Protein AF-A0A6P0RVW1-F1 (afdb_monomer_lite)

Foldseek 3Di:
DDDPLLLQLLLCVLQPHQLCVSCVSSVHHSVVVVVLCVPPVSVVSSVVSNVVVPHPPPDPPDLDDDPLLLQLLLCVLVVDDLVVSCVRSVHDSVVSVVLCVPPSSVVSSVVSNVVVVVVVVVVVVVVVVVVVVVVVVVVVVVVVVLVVVLVCQLPDPVHDPVSNVVSVVVVCVVVCVVVVVVVVVVCVVCVVVVDDDDDDPPPPPVVVPD

Structure (mmCIF, N/CA/C/O backbone):
data_AF-A0A6P0RVW1-F1
#
_entry.id   AF-A0A6P0RVW1-F1
#
loop_
_atom_site.group_PDB
_atom_site.id
_atom_site.type_symbol
_atom_site.label_atom_id
_atom_site.label_alt_id
_atom_site.label_comp_id
_atom_site.label_asym_id
_atom_site.label_entity_id
_atom_site.label_seq_id
_atom_site.pdbx_PDB_ins_code
_atom_site.Cartn_x
_atom_site.Cartn_y
_atom_site.Cartn_z
_atom_site.occupancy
_atom_site.B_iso_or_equiv
_atom_site.auth_seq_id
_atom_site.auth_comp_id
_atom_site.auth_asym_id
_atom_site.auth_atom_id
_atom_site.pdbx_PDB_model_num
ATOM 1 N N . MET A 1 1 ? -31.254 2.265 54.387 1.00 85.69 1 MET A N 1
ATOM 2 C CA . MET A 1 1 ? -30.642 3.556 53.955 1.00 85.69 1 MET A CA 1
ATOM 3 C C . MET A 1 1 ? -29.178 3.321 53.624 1.00 85.69 1 MET A C 1
ATOM 5 O O . MET A 1 1 ? -28.442 2.827 54.472 1.00 85.69 1 MET A O 1
ATOM 9 N N . LEU A 1 2 ? -28.750 3.676 52.410 1.00 94.12 2 LEU A N 1
ATOM 10 C CA . LEU A 1 2 ? -27.377 3.448 51.953 1.00 94.12 2 LEU A CA 1
ATOM 11 C C . LEU A 1 2 ? -26.376 4.422 52.587 1.00 94.12 2 LEU A C 1
ATOM 13 O O . LEU A 1 2 ? -26.641 5.614 52.719 1.00 94.12 2 LEU A O 1
ATOM 17 N N . SER A 1 3 ? -25.188 3.913 52.910 1.00 97.00 3 SER A N 1
ATOM 18 C CA . SER A 1 3 ? -24.042 4.734 53.314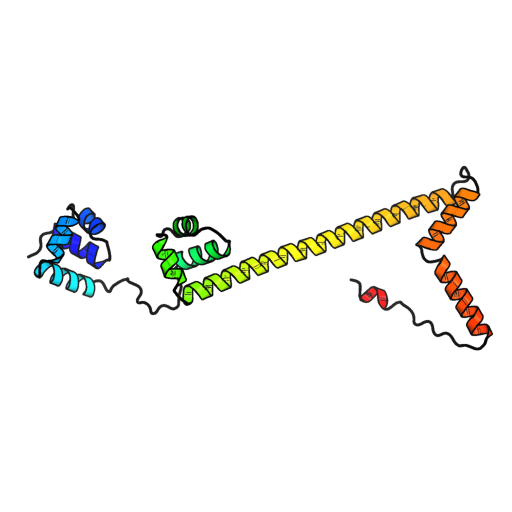 1.00 97.00 3 SER A CA 1
ATOM 19 C C . SER A 1 3 ? -23.501 5.584 52.157 1.00 97.00 3 SER A C 1
ATOM 21 O O . SER A 1 3 ? -23.656 5.245 50.983 1.00 97.00 3 SER A O 1
ATOM 23 N N . GLU A 1 4 ? -22.764 6.650 52.476 1.00 96.75 4 GLU A N 1
ATOM 24 C CA . GLU A 1 4 ? -22.117 7.526 51.484 1.00 96.75 4 GLU A CA 1
ATOM 25 C C . GLU A 1 4 ? -21.186 6.759 50.524 1.00 96.75 4 GLU A C 1
ATOM 27 O O . GLU A 1 4 ? -21.162 7.002 49.313 1.00 96.75 4 GLU A O 1
ATOM 32 N N . LYS A 1 5 ? -20.475 5.750 51.045 1.00 97.44 5 LYS A N 1
ATOM 33 C CA . LYS A 1 5 ? -19.623 4.861 50.241 1.00 97.44 5 LYS A CA 1
ATOM 34 C C . LYS A 1 5 ? -20.448 3.993 49.290 1.00 97.44 5 LYS A C 1
ATOM 36 O O . LYS A 1 5 ? -20.063 3.813 48.136 1.00 97.44 5 LYS A O 1
ATOM 41 N N . GLN A 1 6 ? -21.593 3.480 49.744 1.00 97.19 6 GLN A N 1
ATOM 42 C CA . GLN A 1 6 ? -22.506 2.722 48.887 1.00 97.19 6 GLN A CA 1
ATOM 43 C C . GLN A 1 6 ? -23.107 3.607 47.795 1.00 97.19 6 GLN A C 1
ATOM 45 O O . GLN A 1 6 ? -23.095 3.202 46.639 1.00 97.19 6 GLN A O 1
ATOM 50 N N . LEU A 1 7 ? -23.537 4.830 48.117 1.00 96.62 7 LEU A N 1
ATOM 51 C CA . LEU A 1 7 ? -24.051 5.789 47.132 1.00 96.62 7 LEU A CA 1
ATOM 52 C C . LEU A 1 7 ? -22.995 6.161 46.081 1.00 96.62 7 LEU A C 1
ATOM 54 O O . LEU A 1 7 ? -23.290 6.194 44.887 1.00 96.62 7 LEU A O 1
ATOM 58 N N . THR A 1 8 ? -21.747 6.379 46.501 1.00 95.88 8 THR A N 1
ATOM 59 C CA . THR A 1 8 ? -20.623 6.636 45.584 1.00 95.88 8 THR A CA 1
ATOM 60 C C . THR A 1 8 ? -20.363 5.442 44.662 1.00 95.88 8 THR A C 1
ATOM 62 O O . THR A 1 8 ? -20.192 5.610 43.453 1.00 95.88 8 THR A O 1
ATOM 65 N N . ALA A 1 9 ? -20.398 4.219 45.202 1.00 96.19 9 ALA A N 1
ATOM 66 C CA . ALA A 1 9 ? -20.269 3.005 44.402 1.00 96.19 9 ALA A CA 1
ATOM 67 C C . ALA A 1 9 ? -21.450 2.817 43.434 1.00 96.19 9 ALA A C 1
ATOM 69 O O . ALA A 1 9 ? -21.222 2.439 42.289 1.00 96.19 9 ALA A O 1
ATOM 70 N N . VAL A 1 10 ? -22.686 3.112 43.857 1.00 96.62 10 VAL A N 1
ATOM 71 C CA . VAL A 1 10 ? -23.891 3.064 43.012 1.00 96.62 10 VAL A CA 1
ATOM 72 C C . VAL A 1 10 ? -23.753 4.011 41.824 1.00 96.62 10 VAL A C 1
ATOM 74 O O . VAL A 1 10 ? -23.926 3.569 40.692 1.00 96.62 10 VAL A O 1
ATOM 77 N N . LYS A 1 11 ? -23.352 5.270 42.046 1.00 93.88 11 LYS A N 1
ATOM 78 C CA . LYS A 1 11 ? -23.125 6.244 40.962 1.00 93.88 11 LYS A CA 1
ATOM 79 C C . LYS A 1 11 ? -22.081 5.751 39.957 1.00 93.88 11 LYS A C 1
ATOM 81 O O . LYS A 1 11 ? -22.311 5.807 38.753 1.00 93.88 11 LYS A O 1
ATOM 86 N N . ALA A 1 12 ? -20.957 5.221 40.444 1.00 88.62 12 ALA A N 1
ATOM 87 C CA . ALA A 1 12 ? -19.906 4.678 39.584 1.00 88.62 12 ALA A CA 1
ATOM 88 C C . ALA A 1 12 ? -20.363 3.429 38.804 1.00 88.62 12 ALA A C 1
ATOM 90 O O . ALA A 1 12 ? -20.019 3.255 37.639 1.00 88.62 12 ALA A O 1
ATOM 91 N N . LEU A 1 13 ? -21.140 2.539 39.425 1.00 91.25 13 LEU A N 1
ATOM 92 C CA . LEU A 1 13 ? -21.675 1.354 38.750 1.00 91.25 13 LEU A CA 1
ATOM 93 C C . LEU A 1 13 ? -22.763 1.715 37.729 1.00 91.25 13 LEU A C 1
ATOM 95 O O . LEU A 1 13 ? -22.819 1.097 36.665 1.00 91.25 13 LEU A O 1
ATOM 99 N N . ALA A 1 14 ? -23.608 2.703 38.027 1.00 89.25 14 ALA A N 1
ATOM 100 C CA . ALA A 1 14 ? -24.650 3.184 37.124 1.00 89.25 14 ALA A CA 1
ATOM 101 C C . ALA A 1 14 ? -24.059 3.774 35.832 1.00 89.25 14 ALA A C 1
ATOM 103 O O . ALA A 1 14 ? -24.584 3.513 34.752 1.00 89.25 14 ALA A O 1
ATOM 104 N N . SER A 1 15 ? -22.902 4.444 35.912 1.00 82.44 15 SER A N 1
ATOM 105 C CA . SER A 1 15 ? -22.148 4.928 34.744 1.00 82.44 15 SER A CA 1
ATOM 106 C C . SER A 1 15 ? -21.335 3.848 34.010 1.00 82.44 15 SER A C 1
ATOM 108 O O . SER A 1 15 ? -20.614 4.148 33.061 1.00 82.44 15 SER A O 1
ATOM 110 N N . GLY A 1 16 ? -21.443 2.581 34.420 1.00 84.50 16 GLY A N 1
ATOM 111 C CA . GLY A 1 16 ? -20.816 1.442 33.749 1.00 84.50 16 GLY A CA 1
ATOM 112 C C . GLY A 1 16 ? -19.410 1.078 34.218 1.00 84.50 16 GLY A C 1
ATOM 113 O O . GLY A 1 16 ? -18.735 0.267 33.578 1.00 84.50 16 GLY A O 1
ATOM 114 N N . ALA A 1 17 ? -18.956 1.611 35.353 1.00 82.62 17 ALA A N 1
ATOM 115 C CA . ALA A 1 17 ? -17.683 1.206 35.927 1.00 82.62 17 ALA A CA 1
ATOM 116 C C . ALA A 1 17 ? -17.703 -0.266 36.390 1.00 82.62 17 ALA A C 1
ATOM 118 O O . ALA A 1 17 ? -18.706 -0.798 36.867 1.00 82.62 17 ALA A O 1
ATOM 119 N N . SER A 1 18 ? -16.551 -0.940 36.311 1.00 90.75 18 SER A N 1
ATOM 120 C CA . SER A 1 18 ? -16.381 -2.275 36.906 1.00 90.75 18 SER A CA 1
ATOM 121 C C . SER A 1 18 ? -16.408 -2.224 38.442 1.00 90.75 18 SER A C 1
ATOM 123 O O . SER A 1 18 ? -16.079 -1.198 39.038 1.00 90.75 18 SER A O 1
ATOM 125 N N . ASN A 1 19 ? -16.657 -3.358 39.112 1.00 89.75 19 ASN A N 1
ATOM 126 C CA . ASN A 1 19 ? -16.620 -3.445 40.584 1.00 89.75 19 ASN A CA 1
ATOM 127 C C . ASN A 1 19 ? -15.301 -2.924 41.195 1.00 89.75 19 ASN A C 1
ATOM 129 O O . ASN A 1 19 ? -15.304 -2.376 42.294 1.00 89.75 19 ASN A O 1
ATOM 133 N N . ARG A 1 20 ? -14.163 -3.080 40.498 1.00 87.94 20 ARG A N 1
ATOM 134 C CA . ARG A 1 20 ? -12.866 -2.540 40.952 1.00 87.94 20 ARG A CA 1
ATOM 135 C C . ARG A 1 20 ? -12.788 -1.024 40.853 1.00 87.94 20 ARG A C 1
ATOM 137 O O . ARG A 1 20 ? -12.197 -0.396 41.725 1.00 87.94 20 ARG A O 1
ATOM 144 N N . ALA A 1 21 ? -13.329 -0.450 39.786 1.00 81.00 21 ALA A N 1
ATOM 145 C CA . ALA A 1 21 ? -13.364 0.995 39.607 1.00 81.00 21 ALA A CA 1
ATOM 146 C C . ALA A 1 21 ? -14.349 1.642 40.593 1.00 81.00 21 ALA A C 1
ATOM 148 O O . ALA A 1 21 ? -13.975 2.588 41.277 1.00 81.00 21 ALA A O 1
ATOM 149 N N . ALA A 1 22 ? -15.533 1.052 40.769 1.00 92.44 22 ALA A N 1
ATOM 150 C CA . ALA A 1 22 ? -16.504 1.488 41.770 1.00 92.44 22 ALA A CA 1
ATOM 151 C C . ALA A 1 22 ? -15.961 1.378 43.205 1.00 92.44 22 ALA A C 1
ATOM 153 O O . ALA A 1 22 ? -16.124 2.302 43.995 1.00 92.44 22 ALA A O 1
ATOM 154 N N . GLY A 1 23 ? -15.253 0.288 43.530 1.00 92.50 23 GLY A N 1
ATOM 155 C CA . GLY A 1 23 ? -14.603 0.132 44.834 1.00 92.50 23 GLY A CA 1
ATOM 156 C C . GLY A 1 23 ? -13.558 1.217 45.094 1.00 92.50 23 GLY A C 1
ATOM 157 O O . GLY A 1 23 ? -13.578 1.841 46.150 1.00 92.50 23 GLY A O 1
ATOM 158 N N . ARG A 1 24 ? -12.705 1.514 44.103 1.00 93.81 24 ARG A N 1
ATOM 159 C CA . ARG A 1 24 ? -11.738 2.618 44.195 1.00 93.81 24 ARG A CA 1
ATOM 160 C C . ARG A 1 24 ? -12.418 3.970 44.410 1.00 93.81 24 ARG A C 1
ATOM 162 O O . ARG A 1 24 ? -12.004 4.690 45.309 1.00 93.81 24 ARG A O 1
ATOM 169 N N . ALA A 1 25 ? -13.466 4.280 43.646 1.00 90.50 25 ALA A N 1
ATOM 170 C CA . ALA A 1 25 ? -14.210 5.533 43.789 1.00 90.50 25 ALA A CA 1
ATOM 171 C C . ALA A 1 25 ? -14.834 5.689 45.188 1.00 90.50 25 ALA A C 1
ATOM 173 O O . ALA A 1 25 ? -14.826 6.775 45.750 1.00 90.50 25 ALA A O 1
ATOM 174 N N . ALA A 1 26 ? -15.326 4.595 45.771 1.00 94.94 26 ALA A N 1
ATOM 175 C CA . ALA A 1 26 ? -15.946 4.581 47.095 1.00 94.94 26 ALA A CA 1
ATOM 176 C C . ALA A 1 26 ? -14.960 4.365 48.264 1.00 94.94 26 ALA A C 1
ATOM 178 O O . ALA A 1 26 ? -15.388 4.263 49.416 1.00 94.94 26 ALA A O 1
ATOM 179 N N . GLY A 1 27 ? -13.654 4.240 47.995 1.00 95.81 27 GLY A N 1
ATOM 180 C CA . GLY A 1 27 ? -12.648 3.958 49.024 1.00 95.81 27 GLY A CA 1
ATOM 181 C C . GLY A 1 27 ? -12.845 2.607 49.728 1.00 95.81 27 GLY A C 1
ATOM 182 O O . GLY A 1 27 ? -12.640 2.502 50.939 1.00 95.81 27 GLY A O 1
ATOM 183 N N . VAL A 1 28 ? -13.290 1.578 48.997 1.00 96.75 28 VAL A N 1
ATOM 184 C CA . VAL A 1 28 ? -13.526 0.214 49.507 1.00 96.75 28 VAL A CA 1
ATOM 185 C C . VAL A 1 28 ? -12.983 -0.862 48.566 1.00 96.75 28 VAL A C 1
ATOM 187 O O . VAL A 1 28 ? -12.688 -0.628 47.393 1.00 96.75 28 VAL A O 1
ATOM 190 N N . SER A 1 29 ? -12.876 -2.098 49.057 1.00 96.88 29 SER A N 1
ATOM 191 C CA . SER A 1 29 ? -12.488 -3.218 48.199 1.00 96.88 29 SER A CA 1
ATOM 192 C C . SER A 1 29 ? -13.609 -3.585 47.218 1.00 96.88 29 SER A C 1
ATOM 194 O O . SER A 1 29 ? -14.798 -3.544 47.531 1.00 96.88 29 SER A O 1
ATOM 196 N N . HIS A 1 30 ? -13.228 -4.032 46.023 1.00 93.62 30 HIS A N 1
ATOM 197 C CA . HIS A 1 30 ? -14.172 -4.528 45.016 1.00 93.62 30 HIS A CA 1
ATOM 198 C C . HIS A 1 30 ? -14.989 -5.749 45.484 1.00 93.62 30 HIS A C 1
ATOM 200 O O . HIS A 1 30 ? -16.063 -6.012 44.945 1.00 93.62 30 HIS A O 1
ATOM 206 N N . VAL A 1 31 ? -14.495 -6.486 46.488 1.00 96.75 31 VAL A N 1
ATOM 207 C CA . VAL A 1 31 ? -15.209 -7.604 47.120 1.00 96.75 31 VAL A CA 1
ATOM 208 C C . VAL A 1 31 ? -16.366 -7.084 47.972 1.00 96.75 31 VAL A C 1
ATOM 210 O O . VAL A 1 31 ? -17.447 -7.664 47.932 1.00 96.75 31 VAL A O 1
ATOM 213 N N . ALA A 1 32 ? -16.176 -5.970 48.690 1.00 96.81 32 ALA A N 1
ATOM 214 C CA . ALA A 1 32 ? -17.253 -5.314 49.434 1.00 96.81 32 ALA A CA 1
ATOM 215 C C . ALA A 1 32 ? -18.368 -4.848 48.488 1.00 96.81 32 ALA A C 1
ATOM 217 O O . ALA A 1 32 ? -19.531 -5.159 48.722 1.00 96.81 32 ALA A O 1
ATOM 218 N N . VAL A 1 33 ? -18.002 -4.237 47.354 1.00 94.94 33 VAL A N 1
ATOM 219 C CA . VAL A 1 33 ? -18.958 -3.880 46.289 1.00 94.94 33 VAL A CA 1
ATOM 220 C C . VAL A 1 33 ? -19.696 -5.119 45.769 1.00 94.94 33 VAL A C 1
ATOM 222 O O . VAL A 1 33 ? -20.912 -5.097 45.606 1.00 94.94 33 VAL A O 1
ATOM 225 N N . GLY A 1 34 ? -18.987 -6.233 45.556 1.00 94.31 34 GLY A N 1
ATOM 226 C CA . GLY A 1 34 ? -19.597 -7.501 45.148 1.00 94.31 34 GLY A CA 1
ATOM 227 C C . GLY A 1 34 ? -20.592 -8.069 46.169 1.00 94.31 34 GLY A C 1
ATOM 228 O O . GLY A 1 34 ? -21.592 -8.659 45.766 1.00 94.31 34 GLY A O 1
ATOM 229 N N . LYS A 1 35 ? -20.348 -7.872 47.472 1.00 96.31 35 LYS A N 1
ATOM 230 C CA . LYS A 1 35 ? -21.296 -8.232 48.538 1.00 96.31 35 LYS A CA 1
ATOM 231 C C . LYS A 1 35 ? -22.513 -7.308 48.540 1.00 96.31 35 LYS A C 1
ATOM 233 O O . LYS A 1 35 ? -23.624 -7.814 48.607 1.00 96.31 35 LYS A O 1
ATOM 238 N N . TRP A 1 36 ? -22.320 -5.996 48.392 1.00 97.62 36 TRP A N 1
ATOM 239 C CA . TRP A 1 36 ? -23.424 -5.031 48.325 1.00 97.62 36 TRP A CA 1
ATOM 240 C C . TRP A 1 36 ? -24.372 -5.295 47.159 1.00 97.62 36 TRP A C 1
ATOM 242 O O . TRP A 1 36 ? -25.570 -5.160 47.321 1.00 97.62 36 TRP A O 1
ATOM 252 N N . LYS A 1 37 ? -23.884 -5.779 46.012 1.00 93.62 37 LYS A N 1
ATOM 253 C CA . LYS A 1 37 ? -24.761 -6.173 44.893 1.00 93.62 37 LYS A CA 1
ATOM 254 C C . LYS A 1 37 ? -25.706 -7.342 45.206 1.00 93.62 37 LYS A C 1
ATOM 256 O O . LYS A 1 37 ? -26.544 -7.663 44.372 1.00 93.62 37 LYS A O 1
ATOM 261 N N . LYS A 1 38 ? -25.557 -8.023 46.341 1.00 94.38 38 LYS A N 1
ATOM 262 C CA . LYS A 1 38 ? -26.514 -9.044 46.791 1.00 94.38 38 LYS A CA 1
ATOM 263 C C . LYS A 1 38 ? -27.600 -8.467 47.701 1.00 94.38 38 LYS A C 1
ATOM 265 O O . LYS A 1 38 ? -28.557 -9.169 47.993 1.00 94.38 38 LYS A O 1
ATOM 270 N N . ASP A 1 39 ? -27.422 -7.232 48.159 1.00 95.94 39 ASP A N 1
ATOM 271 C CA . ASP A 1 39 ? -28.369 -6.511 48.998 1.00 95.94 39 ASP A CA 1
ATOM 272 C C . ASP A 1 39 ? -29.482 -5.903 48.130 1.00 95.94 39 ASP A C 1
ATOM 274 O O . ASP A 1 39 ? -29.204 -5.327 47.071 1.00 95.94 39 ASP A O 1
ATOM 278 N N . ALA A 1 40 ? -30.732 -6.057 48.566 1.00 95.31 40 ALA A N 1
ATOM 279 C CA . ALA A 1 40 ? -31.904 -5.585 47.837 1.00 95.31 40 ALA A CA 1
ATOM 280 C C . ALA A 1 40 ? -31.957 -4.051 47.767 1.00 95.31 40 ALA A C 1
ATOM 282 O O . ALA A 1 40 ? -32.161 -3.510 46.682 1.00 95.31 40 ALA A O 1
ATOM 283 N N . GLU A 1 41 ? -31.665 -3.347 48.868 1.00 94.56 41 GLU A N 1
ATOM 284 C CA . GLU A 1 41 ? -31.688 -1.876 48.900 1.00 94.56 41 GLU A CA 1
ATOM 285 C C . GLU A 1 41 ? -30.633 -1.293 47.951 1.00 94.56 41 GLU A C 1
ATOM 287 O O . GLU A 1 41 ? -30.846 -0.282 47.279 1.00 94.56 41 GLU A O 1
ATOM 292 N N . PHE A 1 42 ? -29.471 -1.945 47.869 1.00 96.31 42 PHE A N 1
ATOM 293 C CA . PHE A 1 42 ? -28.406 -1.528 46.962 1.00 96.31 42 PHE A CA 1
ATOM 294 C C . PHE A 1 42 ? -28.775 -1.765 45.494 1.00 96.31 42 PHE A C 1
ATOM 296 O O . PHE A 1 42 ? -28.417 -0.956 44.639 1.00 96.31 42 PHE A O 1
ATOM 303 N N . GLN A 1 43 ? -29.466 -2.866 45.187 1.00 95.00 43 GLN A N 1
ATOM 304 C CA . GLN A 1 43 ? -29.928 -3.171 43.831 1.00 95.00 43 GLN A CA 1
ATOM 305 C C . GLN A 1 43 ? -31.033 -2.221 43.374 1.00 95.00 43 GLN A C 1
ATOM 307 O O . GLN A 1 43 ? -30.944 -1.714 42.260 1.00 95.00 43 GLN A O 1
ATOM 312 N N . GLU A 1 44 ? -32.003 -1.909 44.233 1.00 94.81 44 GLU A N 1
ATOM 313 C CA . GLU A 1 44 ? -33.042 -0.917 43.932 1.00 94.81 44 GLU A CA 1
ATOM 314 C C . GLU A 1 44 ? -32.435 0.463 43.662 1.00 94.81 44 GLU A C 1
ATOM 316 O O . GLU A 1 44 ? -32.743 1.097 42.653 1.00 94.81 44 GL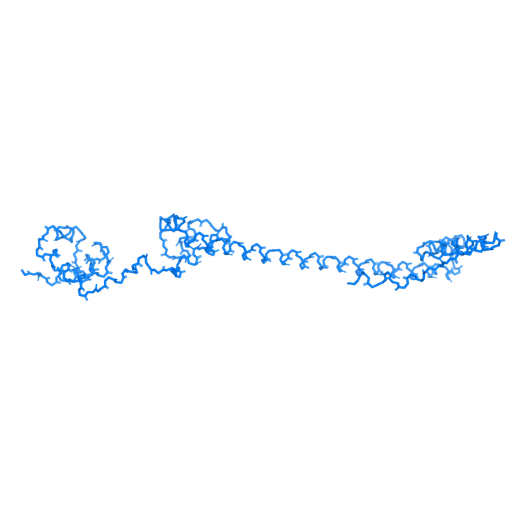U A O 1
ATOM 321 N N . ALA A 1 45 ? -31.492 0.906 44.500 1.00 94.88 45 ALA A N 1
ATOM 322 C CA . ALA A 1 45 ? -30.789 2.165 44.276 1.00 94.88 45 ALA A CA 1
ATOM 323 C C . ALA A 1 45 ? -29.935 2.144 43.000 1.00 94.88 45 ALA A C 1
ATOM 325 O O . ALA A 1 45 ? -29.849 3.151 42.299 1.00 94.88 45 ALA A O 1
ATOM 326 N N . LEU A 1 46 ? -29.296 1.012 42.683 1.00 92.12 46 LEU A N 1
ATOM 327 C CA . LEU A 1 46 ? -28.532 0.848 41.449 1.00 92.12 46 LEU A CA 1
ATOM 328 C C . LEU A 1 46 ? -29.435 0.896 40.217 1.00 92.12 46 LEU A C 1
ATOM 330 O O . LEU A 1 46 ? -29.065 1.534 39.236 1.00 92.12 46 LEU A O 1
ATOM 334 N N . GLN A 1 47 ? -30.601 0.260 40.272 1.00 90.88 47 GLN A N 1
ATOM 335 C CA . GLN A 1 47 ? -31.586 0.284 39.201 1.00 90.88 47 GLN A CA 1
ATOM 336 C C . GLN A 1 47 ? -32.152 1.694 39.008 1.00 90.88 47 GLN A C 1
ATOM 338 O O . GLN A 1 47 ? -32.090 2.222 37.902 1.00 90.88 47 GLN A O 1
ATOM 343 N N . SER A 1 48 ? -32.577 2.353 40.088 1.00 91.56 48 SER A N 1
ATOM 344 C CA . SER A 1 48 ? -33.053 3.740 40.046 1.00 91.56 48 SER A CA 1
ATOM 345 C C . SER A 1 48 ? -31.978 4.697 39.511 1.00 91.56 48 SER A C 1
ATOM 347 O O . SER A 1 48 ? -32.257 5.546 38.667 1.00 91.56 48 SER A O 1
ATOM 349 N N . ALA A 1 49 ? -30.713 4.521 39.909 1.00 89.44 49 ALA A N 1
ATOM 350 C CA . ALA A 1 49 ? -29.602 5.297 39.360 1.00 89.44 49 ALA A CA 1
ATOM 351 C C . ALA A 1 49 ? -29.337 4.989 37.874 1.00 89.44 49 ALA A C 1
ATOM 353 O O . ALA A 1 49 ? -28.978 5.889 37.126 1.00 89.44 49 ALA A O 1
ATOM 354 N N . GLN A 1 50 ? -29.514 3.747 37.421 1.00 83.62 50 GLN A N 1
ATOM 355 C CA . GLN A 1 50 ? -29.398 3.373 36.004 1.00 83.62 50 GLN A CA 1
ATOM 356 C C . GLN A 1 50 ? -30.560 3.882 35.142 1.00 83.62 50 GLN A C 1
ATOM 358 O O . GLN A 1 50 ? -30.400 4.019 33.932 1.00 83.62 50 GLN A O 1
ATOM 363 N N . GLU A 1 51 ? -31.718 4.136 35.744 1.00 83.88 51 GLU A N 1
ATOM 364 C CA . GLU A 1 51 ? -32.861 4.780 35.094 1.00 83.88 51 GLU A CA 1
ATOM 365 C C . GLU A 1 51 ? -32.672 6.305 35.040 1.00 83.88 51 GLU A C 1
ATOM 367 O O . GLU A 1 51 ? -32.936 6.922 34.010 1.00 83.88 51 GLU A O 1
ATOM 372 N N . ALA A 1 52 ? -32.143 6.908 36.113 1.00 83.19 52 ALA A N 1
ATOM 373 C CA . ALA A 1 52 ? -31.864 8.345 36.202 1.00 83.19 52 ALA A CA 1
ATOM 374 C C . ALA A 1 52 ? -30.665 8.792 35.348 1.00 83.19 52 ALA A C 1
ATOM 376 O O . ALA A 1 52 ? -30.639 9.913 34.841 1.00 83.19 52 ALA A O 1
ATOM 377 N N . PHE A 1 53 ? -29.671 7.922 35.179 1.00 66.12 53 PHE A N 1
ATOM 378 C CA . PHE A 1 53 ? -28.608 8.086 34.199 1.00 66.12 53 PHE A CA 1
ATOM 379 C C . PHE A 1 53 ? -28.940 7.184 33.017 1.00 66.12 53 PHE A C 1
ATOM 381 O O . PHE A 1 53 ? -28.522 6.022 33.050 1.00 66.12 53 PHE A O 1
ATOM 388 N N . PRO A 1 54 ? -29.679 7.667 31.990 1.00 53.31 54 PRO A N 1
ATOM 389 C CA . PRO A 1 54 ? -29.941 6.870 30.805 1.00 53.31 54 PRO A CA 1
ATOM 390 C C . PRO A 1 54 ? -28.598 6.350 30.339 1.00 53.31 54 PRO A C 1
ATOM 392 O O . PRO A 1 54 ? -27.676 7.127 30.090 1.00 53.31 54 PRO A O 1
ATOM 395 N N . LYS A 1 55 ? -28.477 5.023 30.356 1.00 51.00 55 LYS A N 1
ATOM 396 C CA . LYS A 1 55 ? -27.311 4.280 29.914 1.00 51.00 55 LYS A CA 1
ATOM 397 C C . LYS A 1 55 ? -26.712 4.999 28.703 1.00 51.00 55 LYS A C 1
ATOM 399 O O . LYS A 1 55 ? -27.170 4.786 27.589 1.00 51.00 55 LYS A O 1
ATOM 404 N N . CYS A 1 56 ? -25.624 5.750 28.895 1.00 40.28 56 CYS A N 1
ATOM 405 C CA . CYS A 1 56 ? -24.662 6.052 27.833 1.00 40.28 56 CYS A CA 1
ATOM 406 C C . CYS A 1 56 ? -23.895 4.763 27.496 1.00 40.28 56 CYS A C 1
ATOM 408 O O . CYS A 1 56 ? -22.675 4.725 27.413 1.00 40.28 56 CYS A O 1
ATOM 410 N N . TYR A 1 57 ? -24.625 3.662 27.363 1.00 45.53 57 TYR A N 1
ATOM 411 C CA . TYR A 1 57 ? -24.242 2.588 26.495 1.00 45.53 57 TYR A CA 1
ATOM 412 C C . TYR A 1 57 ? -24.916 2.972 25.191 1.00 45.53 57 TYR A C 1
ATOM 414 O O . TYR A 1 57 ? -26.148 3.026 25.184 1.00 45.53 57 TYR A O 1
ATOM 422 N N . PRO A 1 58 ? -24.170 3.273 24.117 1.00 39.50 58 PRO A N 1
ATOM 423 C CA . PRO A 1 58 ? -24.794 3.317 22.810 1.00 39.50 58 PRO A CA 1
ATOM 424 C C . PRO A 1 58 ? -25.584 2.016 22.679 1.00 39.50 58 PRO A C 1
ATOM 426 O O . PRO A 1 58 ? -25.023 0.915 22.765 1.00 39.50 58 PRO A O 1
ATOM 429 N N . SER A 1 59 ? -26.908 2.138 22.588 1.00 41.31 59 SER A N 1
ATOM 430 C CA . SER A 1 59 ? -27.733 1.036 22.139 1.00 41.31 59 SER A CA 1
ATOM 431 C C . SER A 1 59 ? -27.110 0.553 20.836 1.00 41.31 59 SER A C 1
ATOM 433 O O . SER A 1 59 ? -26.564 1.337 20.056 1.00 41.31 59 SER A O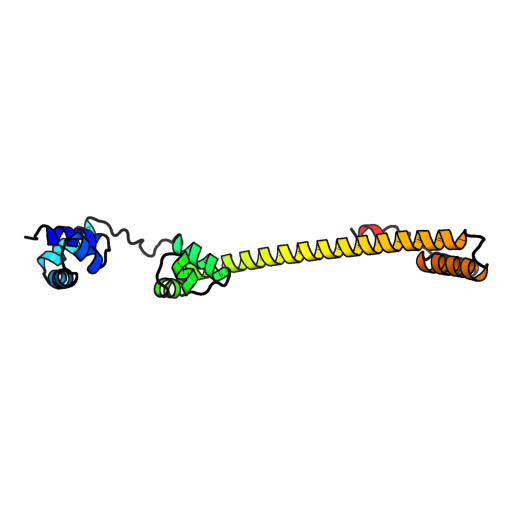 1
ATOM 435 N N . MET A 1 60 ? -27.132 -0.756 20.614 1.00 41.81 60 MET A N 1
ATOM 436 C CA . MET A 1 60 ? -26.660 -1.381 19.378 1.00 41.81 60 MET A CA 1
ATOM 437 C C . MET A 1 60 ? -27.578 -1.051 18.184 1.00 41.81 60 MET A C 1
ATOM 439 O O . MET A 1 60 ? -28.033 -1.938 17.475 1.00 41.81 60 MET A O 1
ATOM 443 N N . SER A 1 61 ? -27.881 0.227 17.991 1.00 43.44 61 SER A N 1
ATOM 444 C CA . SER A 1 61 ? -28.720 0.802 16.946 1.00 43.44 61 SER A CA 1
ATOM 445 C C . SER A 1 61 ? -28.095 2.097 16.416 1.00 43.44 61 SER A C 1
ATOM 447 O O . SER A 1 61 ? -28.795 3.046 16.082 1.00 43.44 61 SER A O 1
ATOM 449 N N . SER A 1 62 ? -26.766 2.155 16.395 1.00 44.03 62 SER A N 1
ATOM 450 C CA . SER A 1 62 ? -26.013 3.144 15.638 1.00 44.03 62 SER A CA 1
ATOM 451 C C . SER A 1 62 ? -25.193 2.361 14.629 1.00 44.03 62 SER A C 1
ATOM 453 O O . SER A 1 62 ? -24.244 1.674 14.993 1.00 44.03 62 SER A O 1
ATOM 455 N N . GLU A 1 63 ? -25.577 2.445 13.362 1.00 61.44 63 GLU A N 1
ATOM 456 C CA . GLU A 1 63 ? -24.840 1.916 12.209 1.00 61.44 63 GLU A CA 1
ATOM 457 C C . GLU A 1 63 ? -23.435 2.539 12.057 1.00 61.44 63 GLU A C 1
ATOM 459 O O . GLU A 1 63 ? -22.684 2.165 11.159 1.00 61.44 63 GLU A O 1
ATOM 464 N N . ALA A 1 64 ? -23.059 3.473 12.937 1.00 70.69 64 ALA A N 1
ATOM 465 C CA . ALA A 1 64 ? -21.769 4.141 12.938 1.00 70.69 64 ALA A CA 1
ATOM 466 C C . ALA A 1 64 ? -20.740 3.417 13.820 1.00 70.69 64 ALA A C 1
ATOM 468 O O . ALA A 1 64 ? -21.016 3.030 14.960 1.00 70.69 64 ALA A O 1
ATOM 469 N N . LEU A 1 65 ? -19.531 3.271 13.278 1.00 83.75 65 LEU A N 1
ATOM 470 C CA . LEU A 1 65 ? -18.362 2.751 13.983 1.00 83.75 65 LEU A CA 1
ATOM 471 C C . LEU A 1 65 ? -17.919 3.716 15.078 1.00 83.75 65 LEU A C 1
ATOM 473 O O . LEU A 1 65 ? -18.022 4.932 14.933 1.00 83.75 65 LEU A O 1
ATOM 477 N N . THR A 1 66 ? -17.380 3.172 16.167 1.00 90.94 66 THR A N 1
ATOM 478 C CA . THR A 1 66 ? -16.675 4.009 17.142 1.00 90.94 66 THR A CA 1
ATOM 479 C C . THR A 1 66 ? -15.300 4.418 16.594 1.00 90.94 66 THR A C 1
ATOM 481 O O . THR A 1 66 ? -14.724 3.690 15.777 1.00 90.94 66 THR A O 1
ATOM 484 N N . PRO A 1 67 ? -14.711 5.532 17.062 1.00 91.56 67 PRO A N 1
ATOM 485 C CA . PRO A 1 67 ? -13.372 5.947 16.639 1.00 91.56 67 PRO A CA 1
ATOM 486 C C . PRO A 1 67 ? -12.308 4.856 16.839 1.00 91.56 67 PRO A C 1
ATOM 488 O O . PRO A 1 67 ? -11.440 4.651 15.992 1.00 91.56 67 PRO A O 1
ATOM 491 N N . GLU A 1 68 ? -12.395 4.086 17.926 1.00 94.12 68 GLU A N 1
ATOM 492 C CA . GLU A 1 68 ? -11.473 2.979 18.202 1.00 94.12 68 GLU A CA 1
ATOM 493 C C . GLU A 1 68 ? -11.647 1.827 17.206 1.00 94.12 68 GLU A C 1
ATOM 495 O O . GLU A 1 68 ? -10.674 1.160 16.848 1.00 94.12 68 GLU A O 1
ATOM 500 N N . GLN A 1 69 ? -12.878 1.590 16.742 1.00 93.69 69 GLN A N 1
ATOM 501 C CA . GLN A 1 69 ? -13.163 0.598 15.712 1.00 93.69 69 GLN A CA 1
ATOM 502 C C . GLN A 1 69 ? -12.587 1.015 14.360 1.00 93.69 69 GLN A C 1
ATOM 504 O O . GLN A 1 69 ? -11.992 0.181 13.680 1.00 93.69 69 GLN A O 1
ATOM 509 N N . GLU A 1 70 ? -12.697 2.290 13.987 1.00 93.75 70 GLU A N 1
ATOM 510 C CA . GLU A 1 70 ? -12.081 2.801 12.760 1.00 93.75 70 GLU A CA 1
ATOM 511 C C . GLU A 1 70 ? -10.554 2.691 12.800 1.00 93.75 70 GLU A C 1
ATOM 513 O O . GLU A 1 70 ? -9.941 2.194 11.851 1.00 93.75 70 GLU A O 1
ATOM 518 N N . ILE A 1 71 ? -9.931 3.097 13.914 1.00 95.75 71 ILE A N 1
ATOM 519 C CA . ILE A 1 71 ? -8.482 2.960 14.123 1.00 95.75 71 ILE A CA 1
ATOM 520 C C . ILE A 1 71 ? -8.078 1.489 14.003 1.00 95.75 71 ILE A C 1
ATOM 522 O O . ILE A 1 71 ? -7.128 1.157 13.289 1.00 95.75 71 ILE A O 1
ATOM 526 N N . ALA A 1 72 ? -8.820 0.590 14.655 1.00 96.69 72 ALA A N 1
ATOM 527 C CA . ALA A 1 72 ? -8.524 -0.832 14.612 1.00 96.69 72 ALA A CA 1
ATOM 528 C C . ALA A 1 72 ? -8.695 -1.431 13.206 1.00 96.69 72 ALA A C 1
ATOM 530 O O . ALA A 1 72 ? -7.866 -2.239 12.786 1.00 96.69 72 ALA A O 1
ATOM 531 N N . ALA A 1 73 ? -9.733 -1.034 12.464 1.00 95.62 73 ALA A N 1
ATOM 532 C CA . ALA A 1 73 ? -9.971 -1.486 11.095 1.00 95.62 73 ALA A CA 1
ATOM 533 C C . ALA A 1 73 ? -8.852 -1.024 10.147 1.00 95.62 73 ALA A C 1
ATOM 535 O O . ALA A 1 73 ? -8.319 -1.838 9.391 1.00 95.62 73 ALA A O 1
ATOM 536 N N . LYS A 1 74 ? -8.426 0.242 10.244 1.00 95.50 74 LYS A N 1
ATOM 537 C CA . LYS A 1 74 ? -7.304 0.792 9.463 1.00 95.50 74 LYS A CA 1
ATOM 538 C C . LYS A 1 74 ? -5.981 0.104 9.803 1.00 95.50 74 LYS A C 1
ATOM 540 O O . LYS A 1 74 ? -5.244 -0.283 8.900 1.00 95.50 74 LYS A O 1
ATOM 545 N N . ALA A 1 75 ? -5.682 -0.112 11.083 1.00 96.06 75 ALA A N 1
ATOM 546 C CA . ALA A 1 75 ? -4.456 -0.800 11.493 1.00 96.06 75 ALA A CA 1
ATOM 547 C C . ALA A 1 75 ? -4.429 -2.266 11.015 1.00 96.06 75 ALA A C 1
ATOM 549 O O . ALA A 1 75 ? -3.422 -2.735 10.488 1.00 96.06 75 ALA A O 1
ATOM 550 N N . LEU A 1 76 ? -5.557 -2.978 11.104 1.00 96.56 76 LEU A N 1
ATOM 551 C CA . LEU A 1 76 ? -5.681 -4.337 10.562 1.00 96.56 76 LEU A CA 1
ATOM 552 C C . LEU A 1 76 ? -5.580 -4.382 9.033 1.00 96.56 76 LEU A C 1
ATOM 554 O O . LEU A 1 76 ? -5.069 -5.360 8.487 1.00 96.56 76 LEU A O 1
ATOM 558 N N . ALA A 1 77 ? -6.079 -3.363 8.329 1.00 95.81 77 ALA A N 1
ATOM 559 C CA . ALA A 1 77 ? -5.951 -3.266 6.876 1.00 95.81 77 ALA A CA 1
ATOM 560 C C . ALA A 1 77 ? -4.491 -3.102 6.433 1.00 95.81 77 ALA A C 1
ATOM 562 O O . ALA A 1 77 ? -4.108 -3.670 5.417 1.00 95.81 77 ALA A O 1
ATOM 563 N N . ASN A 1 78 ? -3.679 -2.414 7.238 1.00 93.94 78 ASN A N 1
ATOM 564 C CA . ASN A 1 78 ? -2.232 -2.280 7.048 1.00 93.94 78 ASN A CA 1
ATOM 565 C C . ASN A 1 78 ? -1.430 -3.519 7.500 1.00 93.94 78 ASN A C 1
ATOM 567 O O . ASN A 1 78 ? -0.205 -3.499 7.482 1.00 93.94 78 ASN A O 1
ATOM 571 N N . GLY A 1 79 ? -2.099 -4.598 7.919 1.00 95.25 79 GLY A N 1
ATOM 572 C CA . GLY A 1 79 ? -1.444 -5.861 8.264 1.00 95.25 79 GLY A CA 1
ATOM 573 C C . GLY A 1 79 ? -0.837 -5.924 9.667 1.00 95.25 79 GLY A C 1
ATOM 574 O O . GLY A 1 79 ? -0.118 -6.879 9.954 1.00 95.25 79 GLY A O 1
ATOM 575 N N . LEU A 1 80 ? -1.132 -4.967 10.557 1.00 96.75 80 LEU A N 1
ATOM 576 C CA . LEU A 1 80 ? -0.623 -5.025 11.930 1.00 96.75 80 LEU A CA 1
ATOM 577 C C . LEU A 1 80 ? -1.206 -6.221 12.712 1.00 96.75 80 LEU A C 1
ATOM 579 O O . LEU A 1 80 ? -2.387 -6.563 12.550 1.00 96.75 80 LEU A O 1
ATOM 583 N N . PRO A 1 81 ? -0.415 -6.838 13.612 1.00 96.94 81 PRO A N 1
ATOM 584 C CA . PRO A 1 81 ? -0.891 -7.906 14.480 1.00 96.94 81 PRO A CA 1
ATOM 585 C C . PRO A 1 81 ? -1.920 -7.385 15.494 1.00 96.94 81 PRO A C 1
ATOM 587 O O . PRO A 1 81 ? -1.914 -6.220 15.896 1.00 96.94 81 PRO A O 1
ATOM 590 N N . ILE A 1 82 ? -2.809 -8.270 15.954 1.00 95.94 82 ILE A N 1
ATOM 591 C CA . ILE A 1 82 ? -3.942 -7.918 16.833 1.00 95.94 82 ILE A CA 1
ATOM 592 C C . ILE A 1 82 ? -3.467 -7.265 18.140 1.00 95.94 82 ILE A C 1
ATOM 594 O O . ILE A 1 82 ? -4.136 -6.384 18.674 1.00 95.94 82 ILE A O 1
ATOM 598 N N . GLU A 1 83 ? -2.316 -7.694 18.649 1.00 96.75 83 GLU A N 1
ATOM 599 C CA . GLU A 1 83 ? -1.595 -7.123 19.785 1.00 96.75 83 GLU A CA 1
ATOM 600 C C . GLU A 1 83 ? -1.395 -5.610 19.647 1.00 96.75 83 GLU A C 1
ATOM 602 O O . GLU A 1 83 ? -1.740 -4.845 20.548 1.00 96.75 83 GLU A O 1
ATOM 607 N N . GLU A 1 84 ? -0.835 -5.194 18.516 1.00 96.44 84 GLU A N 1
ATOM 608 C CA . GLU A 1 84 ? -0.467 -3.808 18.244 1.00 96.44 84 GLU A CA 1
ATOM 609 C C . GLU A 1 84 ? -1.690 -2.980 17.886 1.00 96.44 84 GLU A C 1
ATOM 611 O O . GLU A 1 84 ? -1.835 -1.862 18.369 1.00 96.44 84 GLU A O 1
ATOM 616 N N . VAL A 1 85 ? -2.628 -3.568 17.142 1.00 97.62 85 VAL A N 1
ATOM 617 C CA . VAL A 1 85 ? -3.938 -2.971 16.859 1.00 97.62 85 VAL A CA 1
ATOM 618 C C . VAL A 1 85 ? -4.668 -2.634 18.158 1.00 97.62 85 VAL A C 1
ATOM 620 O O . VAL A 1 85 ? -5.180 -1.530 18.317 1.00 97.62 85 VAL A O 1
ATOM 623 N N . ALA A 1 86 ? -4.704 -3.573 19.107 1.00 94.69 86 ALA A N 1
ATOM 624 C CA . ALA A 1 86 ? -5.353 -3.371 20.397 1.00 94.69 86 ALA A CA 1
ATOM 625 C C . ALA A 1 86 ? -4.681 -2.242 21.194 1.00 94.69 86 ALA A C 1
ATOM 627 O O . ALA A 1 86 ? -5.371 -1.407 21.776 1.00 94.69 86 ALA A O 1
ATOM 628 N N . LYS A 1 87 ? -3.343 -2.181 21.168 1.00 96.19 87 LYS A N 1
ATOM 629 C CA . LYS A 1 87 ? -2.569 -1.106 21.800 1.00 96.19 87 LYS A CA 1
ATOM 630 C C . LYS A 1 87 ? -2.855 0.256 21.160 1.00 96.19 87 LYS A C 1
ATOM 632 O O . LYS A 1 87 ? -3.095 1.211 21.890 1.00 96.19 87 LYS A O 1
ATOM 637 N N . LEU A 1 88 ? -2.865 0.335 19.829 1.00 95.19 88 LEU A N 1
ATOM 638 C CA . LEU A 1 88 ? -3.152 1.558 19.070 1.00 95.19 88 LEU A CA 1
ATOM 639 C C . LEU A 1 88 ? -4.569 2.074 19.317 1.00 95.19 88 LEU A C 1
ATOM 641 O O . LEU A 1 88 ? -4.766 3.266 19.516 1.00 95.19 88 LEU A O 1
ATOM 645 N N . ALA A 1 89 ? -5.548 1.172 19.342 1.00 92.69 89 ALA A N 1
ATOM 646 C CA . ALA A 1 89 ? -6.945 1.513 19.581 1.00 92.69 89 ALA A CA 1
ATOM 647 C C . ALA A 1 89 ? -7.283 1.700 21.074 1.00 92.69 89 ALA A C 1
ATOM 649 O O . ALA A 1 89 ? -8.431 1.980 21.403 1.00 92.69 89 ALA A O 1
ATOM 650 N N . GLY A 1 90 ? -6.326 1.516 21.993 1.00 94.81 90 GLY A N 1
ATOM 651 C CA . GLY A 1 90 ? -6.551 1.685 23.432 1.00 94.81 90 GLY A CA 1
ATOM 652 C C . GLY A 1 90 ? -7.500 0.653 24.057 1.00 94.81 90 GLY A C 1
ATOM 653 O O . GLY A 1 90 ? -8.118 0.922 25.086 1.00 94.81 90 GLY A O 1
ATOM 654 N N . VAL A 1 91 ? -7.633 -0.537 23.460 1.00 93.94 91 VAL A N 1
ATOM 655 C CA . VAL A 1 91 ? -8.585 -1.578 23.886 1.00 93.94 91 VAL A CA 1
ATOM 656 C C . VAL A 1 91 ? -7.915 -2.930 24.128 1.00 93.94 91 VAL A C 1
ATOM 658 O O . VAL A 1 91 ? -6.734 -3.143 23.875 1.00 93.94 91 VAL A O 1
ATOM 661 N N . SER A 1 92 ? -8.681 -3.899 24.635 1.00 94.88 92 SER A N 1
ATOM 662 C CA . SER A 1 92 ? -8.192 -5.270 24.799 1.00 94.88 92 SER A CA 1
ATOM 663 C C . SER A 1 92 ? -8.194 -6.044 23.473 1.00 94.88 92 SER A C 1
ATOM 665 O O . SER A 1 92 ? -9.089 -5.868 22.643 1.00 94.88 92 SER A O 1
ATOM 667 N N . LYS A 1 93 ? -7.279 -7.013 23.314 1.00 96.75 93 LYS A N 1
ATOM 668 C CA . LYS A 1 93 ? -7.284 -7.948 22.168 1.00 96.75 93 LYS A CA 1
ATOM 669 C C . LYS A 1 93 ? -8.632 -8.654 21.993 1.00 96.75 93 LYS A C 1
ATOM 671 O O . LYS A 1 93 ? -9.107 -8.849 20.878 1.00 96.75 93 LYS A O 1
ATOM 676 N N . ARG A 1 94 ? -9.278 -9.018 23.109 1.00 95.38 94 ARG A N 1
ATOM 677 C CA . ARG A 1 94 ? -10.596 -9.671 23.111 1.00 95.38 94 ARG A CA 1
ATOM 678 C C . ARG A 1 94 ? -11.672 -8.765 22.511 1.00 95.38 94 ARG A C 1
ATOM 680 O O . ARG A 1 94 ? -12.559 -9.263 21.823 1.00 95.38 94 ARG A O 1
ATOM 687 N N . THR A 1 95 ? -11.580 -7.457 22.746 1.00 95.56 95 THR A N 1
ATOM 688 C CA . THR A 1 95 ? -12.475 -6.454 22.158 1.00 95.56 95 THR A CA 1
ATOM 689 C C . THR A 1 95 ? -12.315 -6.417 20.640 1.00 95.56 95 THR A C 1
ATOM 691 O O . THR A 1 95 ? -13.305 -6.568 19.931 1.00 95.56 95 THR A O 1
ATOM 694 N N . VAL A 1 96 ? -11.077 -6.344 20.141 1.00 95.81 96 VAL A N 1
ATOM 695 C CA . VAL A 1 96 ? -10.786 -6.366 18.696 1.00 95.81 96 VAL A CA 1
ATOM 696 C C . VAL A 1 96 ? -11.289 -7.661 18.047 1.00 95.81 96 VAL A C 1
ATOM 698 O O . VAL A 1 96 ? -11.966 -7.631 17.021 1.00 95.81 96 VAL A O 1
ATOM 701 N N . LEU A 1 97 ? -11.036 -8.816 18.672 1.00 94.50 97 LEU A N 1
ATOM 702 C CA . LEU A 1 97 ? -11.532 -1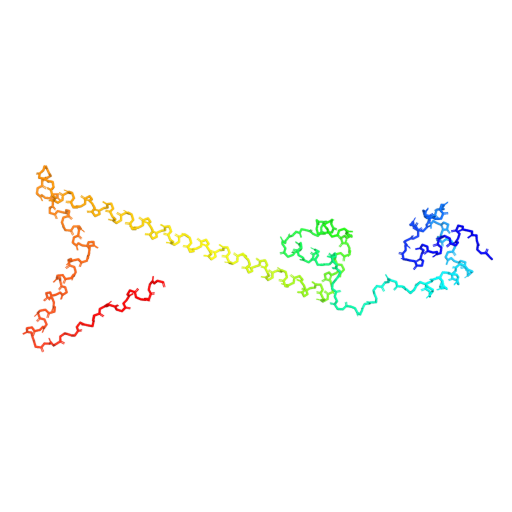0.114 18.194 1.00 94.50 97 LEU A CA 1
ATOM 703 C C . LEU A 1 97 ? -13.062 -10.194 18.156 1.00 94.50 97 LEU A C 1
ATOM 705 O O . LEU A 1 97 ? -13.620 -10.844 17.274 1.00 94.50 97 LEU A O 1
ATOM 709 N N . ARG A 1 98 ? -13.746 -9.546 19.105 1.00 93.81 98 ARG A N 1
ATOM 710 C CA . ARG A 1 98 ? -15.206 -9.439 19.098 1.00 93.81 98 ARG A CA 1
ATOM 711 C C . ARG A 1 98 ? -15.682 -8.555 17.947 1.00 93.81 98 ARG A C 1
ATOM 713 O O . ARG A 1 98 ? -16.607 -8.958 17.251 1.00 93.81 98 ARG A O 1
ATOM 720 N N . TRP A 1 99 ? -15.048 -7.404 17.719 1.00 95.12 99 TRP A N 1
ATOM 721 C CA . TRP A 1 99 ? -15.394 -6.511 16.608 1.00 95.12 99 TRP A CA 1
ATOM 722 C C . TRP A 1 99 ? -15.227 -7.175 15.246 1.00 95.12 99 TRP A C 1
ATOM 724 O O . TRP A 1 99 ? -16.083 -7.007 14.392 1.00 95.12 99 TRP A O 1
ATOM 734 N N . LYS A 1 100 ? -14.224 -8.043 15.063 1.00 92.12 100 LYS A N 1
ATOM 735 C CA . LYS A 1 100 ? -14.083 -8.849 13.834 1.00 92.12 100 LYS A CA 1
ATOM 736 C C . LYS A 1 100 ? -15.285 -9.754 13.529 1.00 92.12 100 LYS A C 1
ATOM 738 O O . LYS A 1 100 ? -15.353 -10.289 12.431 1.00 92.12 100 LYS A O 1
ATOM 743 N N . LYS A 1 101 ? -16.209 -9.969 14.464 1.00 91.81 101 LYS A N 1
ATOM 744 C CA . LYS A 1 101 ? -17.449 -10.723 14.222 1.00 91.81 101 LYS A CA 1
ATOM 745 C C . LYS A 1 101 ? -18.644 -9.823 13.891 1.00 91.81 101 LYS A C 1
ATOM 747 O O . LYS A 1 101 ? -19.734 -10.340 13.701 1.00 91.81 101 LYS A O 1
ATOM 752 N N . MET A 1 102 ? -18.461 -8.505 13.895 1.00 89.50 102 MET A N 1
ATOM 753 C CA . MET A 1 102 ? -19.503 -7.529 13.592 1.00 89.50 102 MET A CA 1
ATOM 754 C C . MET A 1 102 ? -19.442 -7.157 12.111 1.00 89.50 102 MET A C 1
ATOM 756 O O . MET A 1 102 ? -18.376 -6.789 11.614 1.00 89.50 102 MET A O 1
ATOM 760 N N . ASP A 1 103 ? -20.586 -7.185 11.431 1.00 88.56 103 ASP A N 1
ATOM 761 C CA . ASP A 1 103 ? -20.659 -6.922 9.988 1.00 88.56 103 ASP A CA 1
ATOM 762 C C . ASP A 1 103 ? -20.217 -5.501 9.632 1.00 88.56 103 ASP A C 1
ATOM 764 O O . ASP A 1 103 ? -19.442 -5.308 8.698 1.00 88.56 103 ASP A O 1
ATOM 768 N N . VAL A 1 104 ? -20.615 -4.511 10.436 1.00 88.56 104 VAL A N 1
ATOM 769 C CA . VAL A 1 104 ? -20.223 -3.103 10.249 1.00 88.56 104 VAL A CA 1
ATOM 770 C C . VAL A 1 104 ? -18.697 -2.939 10.296 1.00 88.56 104 VAL A C 1
ATOM 772 O O . VAL A 1 104 ? -18.105 -2.261 9.459 1.00 88.56 104 VAL A O 1
ATOM 775 N N . PHE A 1 105 ? -18.032 -3.625 11.229 1.00 92.31 105 PHE A N 1
ATOM 776 C CA . PHE A 1 105 ? -16.573 -3.598 11.347 1.00 92.31 105 PHE A CA 1
ATOM 777 C C . PHE A 1 105 ? -15.886 -4.309 10.178 1.00 92.31 105 PHE A C 1
ATOM 779 O O . PHE A 1 105 ? -14.853 -3.855 9.691 1.00 92.31 105 PHE A O 1
ATOM 786 N N . GLN A 1 106 ? -16.452 -5.421 9.706 1.00 91.62 106 GLN A N 1
ATOM 787 C CA . GLN A 1 106 ? -15.936 -6.136 8.538 1.00 91.62 106 GLN A CA 1
ATOM 788 C C . GLN A 1 106 ? -16.074 -5.316 7.254 1.00 91.62 106 GLN A C 1
ATOM 790 O O . GLN A 1 106 ? -15.151 -5.303 6.437 1.00 91.62 106 GLN A O 1
ATOM 795 N N . ALA A 1 107 ? -17.188 -4.600 7.089 1.00 87.56 107 ALA A N 1
ATOM 796 C CA . ALA A 1 107 ? -17.395 -3.700 5.963 1.00 87.56 107 ALA A CA 1
ATOM 797 C C . ALA A 1 107 ? -16.322 -2.602 5.929 1.00 87.56 107 ALA A C 1
ATOM 799 O O . ALA A 1 107 ? -15.713 -2.376 4.881 1.00 87.56 107 ALA A O 1
ATOM 800 N N . GLU A 1 108 ? -16.021 -1.986 7.074 1.00 91.62 108 GLU A N 1
ATOM 801 C CA . GLU A 1 108 ? -14.972 -0.968 7.152 1.00 91.62 108 GLU A CA 1
ATOM 802 C C . GLU A 1 108 ? -13.574 -1.541 6.950 1.00 91.62 108 GLU A C 1
ATOM 804 O O . GLU A 1 108 ? -12.787 -0.998 6.179 1.00 91.62 108 GLU A O 1
ATOM 809 N N . LEU A 1 109 ? -13.268 -2.691 7.554 1.00 93.56 109 LEU A N 1
ATOM 810 C CA . LEU A 1 109 ? -11.999 -3.376 7.324 1.00 93.56 109 LEU A CA 1
ATOM 811 C C . LEU A 1 109 ? -11.788 -3.680 5.832 1.00 93.56 109 LEU A C 1
ATOM 813 O O . LEU A 1 109 ? -10.680 -3.530 5.315 1.00 93.56 109 LEU A O 1
ATOM 817 N N . LYS A 1 110 ? -12.845 -4.088 5.121 1.00 92.06 110 LYS A N 1
ATOM 818 C CA . LYS A 1 110 ? -12.796 -4.322 3.675 1.00 92.06 110 LYS A CA 1
ATOM 819 C C . LYS A 1 110 ? -12.549 -3.025 2.902 1.00 92.06 110 LYS A C 1
ATOM 821 O O . LYS A 1 110 ? -11.683 -3.017 2.029 1.00 92.06 110 LYS A O 1
ATOM 826 N N . ARG A 1 111 ? -13.249 -1.934 3.234 1.00 91.56 111 ARG A N 1
ATOM 827 C CA . ARG A 1 111 ? -13.021 -0.610 2.624 1.00 91.56 111 ARG A CA 1
ATOM 828 C C . ARG A 1 111 ? -11.588 -0.131 2.835 1.00 91.56 111 ARG A C 1
ATOM 830 O O . ARG A 1 111 ? -10.923 0.231 1.869 1.00 91.56 111 ARG A O 1
ATOM 837 N N . ALA A 1 112 ? -11.087 -0.211 4.064 1.00 92.44 112 ALA A N 1
ATOM 838 C CA . ALA A 1 112 ? -9.722 0.170 4.398 1.00 92.44 112 ALA A CA 1
ATOM 839 C C . ALA A 1 112 ? -8.693 -0.664 3.613 1.00 92.44 112 ALA A C 1
ATOM 841 O O . ALA A 1 112 ? -7.758 -0.106 3.046 1.00 92.44 112 ALA A O 1
ATOM 842 N N . ARG A 1 113 ? -8.895 -1.984 3.483 1.00 93.94 113 ARG A N 1
ATOM 843 C CA . ARG A 1 113 ? -8.033 -2.848 2.651 1.00 93.94 113 ARG A CA 1
ATOM 844 C C . ARG A 1 113 ? -8.047 -2.455 1.180 1.00 93.94 113 ARG A C 1
ATOM 846 O O . ARG A 1 113 ? -6.993 -2.414 0.558 1.00 93.94 113 ARG A O 1
ATOM 853 N N . HIS A 1 114 ? -9.223 -2.163 0.631 1.00 91.62 114 HIS A N 1
ATOM 854 C CA . HIS A 1 114 ? -9.340 -1.698 -0.750 1.00 91.62 114 HIS A CA 1
ATOM 855 C C . HIS A 1 114 ? -8.602 -0.368 -0.951 1.00 91.62 114 HIS A C 1
ATOM 857 O O . HIS A 1 114 ? -7.925 -0.206 -1.960 1.00 91.62 114 HIS A O 1
ATOM 863 N N . SER A 1 115 ? -8.672 0.551 0.016 1.00 92.31 115 SER A N 1
ATOM 864 C CA . SER A 1 115 ? -7.926 1.812 -0.031 1.00 92.31 115 SER A CA 1
ATOM 865 C C . SER A 1 115 ? -6.412 1.590 -0.032 1.00 92.31 115 SER A C 1
ATOM 867 O O . SER A 1 115 ? -5.714 2.207 -0.829 1.00 92.31 115 SER A O 1
ATOM 869 N N . VAL A 1 116 ? -5.905 0.697 0.827 1.00 92.38 116 VAL A N 1
ATOM 870 C CA . VAL A 1 116 ? -4.472 0.353 0.879 1.00 92.38 116 VAL A CA 1
ATOM 871 C C . VAL A 1 116 ? -4.019 -0.288 -0.436 1.00 92.38 116 VAL A C 1
ATOM 873 O O . VAL A 1 116 ? -2.987 0.089 -0.989 1.00 92.38 116 VAL A O 1
ATOM 876 N N . ALA A 1 117 ? -4.809 -1.220 -0.977 1.00 90.81 117 ALA A N 1
ATOM 877 C CA . ALA A 1 117 ? -4.513 -1.856 -2.257 1.00 90.81 117 ALA A CA 1
ATOM 878 C C . ALA A 1 117 ? -4.502 -0.844 -3.411 1.00 90.81 117 ALA A C 1
ATOM 880 O O . ALA A 1 117 ? -3.590 -0.870 -4.231 1.00 90.81 117 ALA A O 1
ATOM 881 N N . LYS A 1 118 ? -5.473 0.077 -3.448 1.00 92.81 118 LYS A N 1
ATOM 882 C CA . LYS A 1 118 ? -5.546 1.126 -4.469 1.00 92.81 118 LYS A CA 1
ATOM 883 C C . LYS A 1 118 ? -4.313 2.033 -4.435 1.00 92.81 118 LYS A C 1
ATOM 885 O O . LYS A 1 118 ? -3.672 2.194 -5.465 1.00 92.81 118 LYS A O 1
ATOM 890 N N . ALA A 1 119 ? -3.941 2.532 -3.256 1.00 89.25 119 ALA A N 1
ATOM 891 C CA . ALA A 1 119 ? -2.737 3.348 -3.094 1.00 89.25 119 ALA A CA 1
ATOM 892 C C . ALA A 1 119 ? -1.465 2.588 -3.518 1.00 89.25 119 ALA A C 1
ATOM 894 O O . ALA A 1 119 ? -0.579 3.149 -4.152 1.00 89.25 119 ALA A O 1
ATOM 895 N N . SER A 1 120 ? -1.392 1.285 -3.226 1.00 88.19 120 SER A N 1
ATOM 896 C CA . SER A 1 120 ? -0.261 0.449 -3.653 1.00 88.19 120 SER A CA 1
ATOM 897 C C . SER A 1 120 ? -0.184 0.315 -5.178 1.00 88.19 120 SER A C 1
ATOM 899 O O . SER A 1 120 ? 0.904 0.351 -5.744 1.00 88.19 120 SER A O 1
ATOM 901 N N . ILE A 1 121 ? -1.331 0.167 -5.849 1.00 91.88 121 ILE A N 1
ATOM 902 C CA . ILE A 1 121 ? -1.408 0.096 -7.315 1.00 91.88 121 ILE A CA 1
ATOM 903 C C . ILE A 1 121 ? -0.968 1.420 -7.943 1.00 91.88 121 ILE A C 1
ATOM 905 O O . ILE A 1 121 ? -0.203 1.391 -8.902 1.00 91.88 121 ILE A O 1
ATOM 909 N N . GLU A 1 122 ? -1.411 2.555 -7.399 1.00 91.06 122 GLU A N 1
ATOM 910 C CA . GLU A 1 122 ? -1.014 3.889 -7.873 1.00 91.06 122 GLU A CA 1
ATOM 911 C C . GLU A 1 122 ? 0.514 4.061 -7.810 1.00 91.06 122 GLU A C 1
ATOM 913 O O . GLU A 1 122 ? 1.133 4.372 -8.824 1.00 91.06 122 GLU A O 1
ATOM 918 N N . ILE A 1 123 ? 1.149 3.704 -6.687 1.00 90.75 123 ILE A N 1
ATOM 919 C CA . ILE A 1 123 ? 2.617 3.753 -6.539 1.00 90.75 123 ILE A CA 1
ATOM 920 C C . ILE A 1 123 ? 3.330 2.855 -7.562 1.00 90.75 123 ILE A C 1
ATOM 922 O O . ILE A 1 123 ? 4.350 3.239 -8.142 1.00 90.75 123 ILE A O 1
ATOM 926 N N . ILE A 1 124 ? 2.822 1.639 -7.788 1.00 89.88 124 ILE A N 1
ATOM 927 C CA . ILE A 1 124 ? 3.402 0.708 -8.768 1.00 89.88 124 ILE A CA 1
ATOM 928 C C . ILE A 1 124 ? 3.287 1.281 -10.184 1.00 8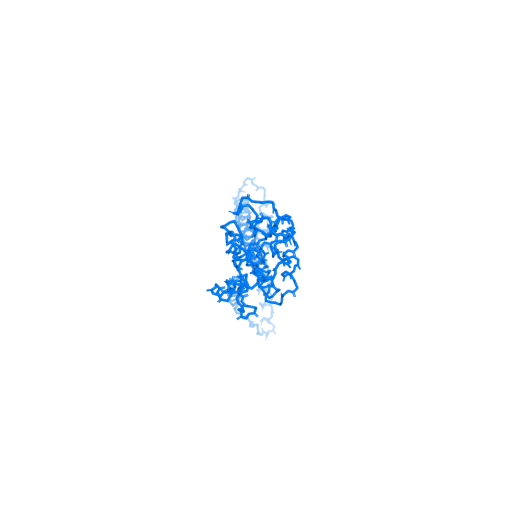9.88 124 ILE A C 1
ATOM 930 O O . ILE A 1 124 ? 4.226 1.163 -10.973 1.00 89.88 124 ILE A O 1
ATOM 934 N N . GLN A 1 125 ? 2.156 1.906 -10.502 1.00 89.94 125 GLN A N 1
ATOM 935 C CA . GLN A 1 125 ? 1.908 2.493 -11.810 1.00 89.94 125 GLN A CA 1
ATOM 936 C C . GLN A 1 125 ? 2.827 3.696 -12.068 1.00 89.94 125 GLN A C 1
ATOM 938 O O . GLN A 1 125 ? 3.507 3.724 -13.093 1.00 89.94 125 GLN A O 1
ATOM 943 N N . GLU A 1 126 ? 2.953 4.612 -11.107 1.00 89.88 126 GLU A N 1
ATOM 944 C CA . GLU A 1 126 ? 3.891 5.743 -11.181 1.00 89.88 126 GLU A CA 1
ATOM 945 C C . GLU A 1 126 ? 5.345 5.272 -11.332 1.00 89.88 126 GLU A C 1
ATOM 947 O O . GLU A 1 126 ? 6.125 5.816 -12.121 1.00 89.88 126 GLU A O 1
ATOM 952 N N . SER A 1 127 ? 5.715 4.208 -10.614 1.00 87.94 127 SER A N 1
ATOM 953 C CA . SER A 1 127 ? 7.048 3.607 -10.713 1.00 87.94 127 SER A CA 1
ATOM 954 C C . SER A 1 127 ? 7.299 3.013 -12.102 1.00 87.94 127 SER A C 1
ATOM 956 O O . SER A 1 127 ? 8.390 3.160 -12.655 1.00 87.94 127 SER A O 1
ATOM 958 N N . LYS A 1 128 ? 6.290 2.363 -12.696 1.00 89.75 128 LYS A N 1
ATOM 959 C CA . LYS A 1 128 ? 6.362 1.798 -14.051 1.00 89.75 128 LYS A CA 1
ATOM 960 C C . LYS A 1 128 ? 6.523 2.888 -15.111 1.00 89.75 128 LYS A C 1
ATOM 962 O O . LYS A 1 128 ? 7.326 2.731 -16.033 1.00 89.75 128 LYS A O 1
ATOM 967 N N . GLU A 1 129 ? 5.775 3.977 -14.988 1.00 88.75 129 GLU A N 1
ATOM 968 C CA . GLU A 1 129 ? 5.855 5.125 -15.897 1.00 88.75 129 GLU A CA 1
ATOM 969 C C . GLU A 1 129 ? 7.223 5.802 -15.801 1.00 88.75 129 GLU A C 1
ATOM 971 O O . GLU A 1 129 ? 7.889 6.004 -16.817 1.00 88.75 129 GLU A O 1
ATOM 976 N N . SER A 1 130 ? 7.707 6.025 -14.578 1.00 88.56 130 SER A N 1
ATOM 977 C CA . SER A 1 130 ? 9.041 6.578 -14.329 1.00 88.56 130 SER A CA 1
ATOM 978 C C . SER A 1 130 ? 10.146 5.700 -14.924 1.00 88.56 130 SER A C 1
ATOM 980 O O . SER A 1 130 ? 11.027 6.199 -15.624 1.00 88.56 130 SER A O 1
ATOM 982 N N . ALA A 1 131 ? 10.084 4.381 -14.713 1.00 85.50 131 ALA A N 1
ATOM 983 C CA . ALA A 1 131 ? 11.048 3.440 -15.285 1.00 85.50 131 ALA A CA 1
ATOM 984 C C . ALA A 1 131 ? 11.017 3.437 -16.823 1.00 85.50 131 ALA A C 1
ATOM 986 O O . ALA A 1 131 ? 12.066 3.408 -17.469 1.00 85.50 131 ALA A O 1
ATOM 987 N N . SER A 1 132 ? 9.823 3.521 -17.415 1.00 85.69 132 SER A N 1
ATOM 988 C CA . SER A 1 132 ? 9.655 3.608 -18.870 1.00 85.69 132 SER A CA 1
ATOM 989 C C . SER A 1 132 ? 10.267 4.897 -19.422 1.00 85.69 132 SER A C 1
ATOM 991 O O . SER A 1 132 ? 10.954 4.865 -20.442 1.00 85.69 132 SER A O 1
ATOM 993 N N . GLN A 1 133 ? 10.083 6.023 -18.728 1.00 83.88 133 GLN A N 1
ATOM 994 C CA . GLN A 1 133 ? 10.664 7.301 -19.128 1.00 83.88 133 GLN A CA 1
ATOM 995 C C . GLN A 1 133 ? 12.192 7.299 -19.028 1.00 83.88 133 GLN A C 1
ATOM 997 O O . GLN A 1 133 ? 12.861 7.789 -19.937 1.00 83.88 133 GLN A O 1
ATOM 1002 N N . ILE A 1 134 ? 12.752 6.720 -17.962 1.00 84.06 134 ILE A N 1
ATOM 1003 C CA . ILE A 1 134 ? 14.204 6.559 -17.812 1.00 84.06 134 ILE A CA 1
ATOM 1004 C C . ILE A 1 134 ? 14.757 5.741 -18.979 1.00 84.06 134 ILE A C 1
ATOM 1006 O O . ILE A 1 134 ? 15.680 6.194 -19.650 1.00 84.06 134 ILE A O 1
ATOM 1010 N N . SER A 1 135 ? 14.137 4.600 -19.291 1.00 76.75 135 SER A N 1
ATOM 1011 C CA . SER A 1 135 ? 14.571 3.755 -20.407 1.00 76.75 135 SER A CA 1
ATOM 1012 C C . SER A 1 135 ? 14.509 4.488 -21.753 1.00 76.75 135 SER A C 1
ATOM 1014 O O . SER A 1 135 ? 15.469 4.439 -22.522 1.00 76.75 135 SER A O 1
ATOM 1016 N N . ARG A 1 136 ? 13.432 5.239 -22.028 1.00 81.69 136 ARG A N 1
ATOM 1017 C CA . ARG A 1 136 ? 13.321 6.073 -23.242 1.00 81.69 136 ARG A CA 1
ATOM 1018 C C . ARG A 1 136 ? 14.431 7.125 -23.314 1.00 81.69 136 ARG A C 1
ATOM 1020 O O . ARG A 1 136 ? 15.041 7.295 -24.369 1.00 81.69 136 ARG A O 1
ATOM 1027 N N . ASN A 1 137 ? 14.710 7.806 -22.205 1.00 83.75 137 ASN A N 1
ATOM 1028 C CA . ASN A 1 137 ? 15.755 8.826 -22.134 1.00 83.75 137 ASN A CA 1
ATOM 1029 C C . ASN A 1 137 ? 17.152 8.222 -22.353 1.00 83.75 137 ASN A C 1
ATOM 1031 O O . ASN A 1 137 ? 17.947 8.785 -23.103 1.00 83.75 137 ASN A O 1
ATOM 1035 N N . GLU A 1 138 ? 17.442 7.068 -21.749 1.00 80.62 138 GLU A N 1
ATOM 1036 C CA . GLU A 1 138 ? 18.710 6.352 -21.929 1.00 80.62 138 GLU A CA 1
ATOM 1037 C C . GLU A 1 138 ? 18.900 5.887 -23.373 1.00 80.62 138 GLU A C 1
ATOM 1039 O O . GLU A 1 138 ? 19.963 6.109 -23.952 1.00 80.62 138 GLU A O 1
ATOM 1044 N N . ILE A 1 139 ? 17.863 5.306 -23.985 1.00 79.38 139 ILE A N 1
ATOM 1045 C CA . ILE A 1 139 ? 17.886 4.912 -25.400 1.00 79.38 139 ILE A CA 1
ATOM 1046 C C . ILE A 1 139 ? 18.131 6.138 -26.285 1.00 79.38 139 ILE A C 1
ATOM 1048 O O . ILE A 1 139 ? 18.988 6.098 -27.163 1.00 79.38 139 ILE A O 1
ATOM 1052 N N . SER A 1 140 ? 17.437 7.249 -26.033 1.00 85.12 140 SER A N 1
ATOM 1053 C CA . SER A 1 140 ? 17.619 8.499 -26.781 1.00 85.12 140 SER A CA 1
ATOM 1054 C C . SER A 1 140 ? 19.047 9.049 -26.665 1.00 85.12 140 SER A C 1
ATOM 1056 O O . SER A 1 140 ? 19.661 9.439 -27.665 1.00 85.12 140 SER A O 1
ATOM 1058 N N . LEU A 1 141 ? 19.623 9.021 -25.461 1.00 84.44 141 LEU A N 1
ATOM 1059 C CA . LEU A 1 141 ? 20.990 9.472 -25.214 1.00 84.44 141 LEU A CA 1
ATOM 1060 C C . LEU A 1 141 ? 22.019 8.557 -25.889 1.00 84.44 141 LEU A C 1
ATOM 1062 O O . LEU A 1 141 ? 22.915 9.054 -26.572 1.00 84.44 141 LEU A O 1
ATOM 1066 N N . MET A 1 142 ? 21.867 7.235 -25.766 1.00 79.56 142 MET A N 1
ATOM 1067 C CA . MET A 1 142 ? 22.715 6.267 -26.469 1.00 79.56 142 MET A CA 1
ATOM 1068 C C . MET A 1 142 ? 22.634 6.455 -27.982 1.00 79.56 142 MET A C 1
ATOM 1070 O O . MET A 1 142 ? 23.671 6.465 -28.649 1.00 79.56 142 MET A O 1
ATOM 1074 N N . ASN A 1 143 ? 21.429 6.674 -28.514 1.00 83.38 143 ASN A N 1
ATOM 1075 C CA . ASN A 1 143 ? 21.235 6.941 -29.930 1.00 83.38 143 ASN A CA 1
ATOM 1076 C C . ASN A 1 143 ? 21.988 8.205 -30.349 1.00 83.38 143 ASN A C 1
ATOM 1078 O O . ASN A 1 143 ? 22.785 8.170 -31.281 1.00 83.38 143 ASN A O 1
ATOM 1082 N N . THR A 1 144 ? 21.810 9.302 -29.616 1.00 89.31 144 THR A N 1
ATOM 1083 C CA . THR A 1 144 ? 22.481 10.579 -29.896 1.00 89.31 144 THR A CA 1
ATOM 1084 C C . THR A 1 144 ? 24.006 10.440 -29.880 1.00 89.31 144 THR A C 1
ATOM 1086 O O . THR A 1 144 ? 24.684 10.918 -30.793 1.00 89.31 144 THR A O 1
ATOM 1089 N N . LEU A 1 145 ? 24.557 9.744 -28.881 1.00 88.50 145 LEU A N 1
ATOM 1090 C CA . LEU A 1 145 ? 25.998 9.524 -28.759 1.00 88.50 145 LEU A CA 1
ATOM 1091 C C . LEU A 1 145 ? 26.547 8.663 -29.896 1.00 88.50 145 LEU A C 1
ATOM 1093 O O . LEU A 1 145 ? 27.521 9.050 -30.542 1.00 88.50 145 LEU A O 1
ATOM 1097 N N . ALA A 1 146 ? 25.927 7.517 -30.178 1.00 85.75 146 ALA A N 1
ATOM 1098 C CA . ALA A 1 146 ? 26.408 6.652 -31.246 1.00 85.75 146 ALA A CA 1
ATOM 1099 C C . ALA A 1 146 ? 26.200 7.284 -32.636 1.00 85.75 146 ALA A C 1
ATOM 1101 O O . ALA A 1 146 ? 27.047 7.094 -33.509 1.00 85.75 146 ALA A O 1
ATOM 1102 N N . PHE A 1 147 ? 25.180 8.129 -32.838 1.00 87.88 147 PHE A N 1
ATOM 1103 C CA . PHE A 1 147 ? 25.070 8.959 -34.042 1.00 87.88 147 PHE A CA 1
ATOM 1104 C C . PHE A 1 147 ? 26.245 9.928 -34.189 1.00 87.88 147 PHE A C 1
ATOM 1106 O O . PHE A 1 147 ? 26.826 10.025 -35.274 1.00 87.88 147 PHE A O 1
ATOM 1113 N N . GLY A 1 148 ? 26.619 10.615 -33.106 1.00 87.44 148 GLY A N 1
ATOM 1114 C CA . GLY A 1 148 ? 27.783 11.501 -33.077 1.00 87.44 148 GLY A CA 1
ATOM 1115 C C . GLY A 1 148 ? 29.071 10.769 -33.451 1.00 87.44 148 GLY A C 1
ATOM 1116 O O . GLY A 1 148 ? 29.768 11.192 -34.372 1.00 87.44 148 GLY A O 1
ATOM 1117 N N . LEU A 1 149 ? 29.328 9.622 -32.814 1.00 90.00 149 LEU A N 1
ATOM 1118 C CA . LEU A 1 149 ? 30.518 8.801 -33.063 1.00 90.00 149 LEU A CA 1
ATOM 1119 C C . LEU A 1 149 ? 30.580 8.269 -34.499 1.00 90.00 149 LEU A C 1
ATOM 1121 O O . LEU A 1 149 ? 31.637 8.308 -35.126 1.00 90.00 149 LEU A O 1
ATOM 1125 N N . LEU A 1 150 ? 29.459 7.796 -35.053 1.00 89.06 150 LEU A N 1
ATOM 1126 C CA . LEU A 1 150 ? 29.416 7.334 -36.443 1.00 89.06 150 LEU A CA 1
ATOM 1127 C C . LEU A 1 150 ? 29.670 8.485 -37.421 1.00 89.06 150 LEU A C 1
ATOM 1129 O O . LEU A 1 150 ? 30.418 8.315 -38.384 1.00 89.06 150 LEU A O 1
ATOM 1133 N N . LYS A 1 151 ? 29.092 9.665 -37.171 1.00 89.94 151 LYS A N 1
ATOM 1134 C CA . LYS A 1 151 ? 29.305 10.855 -38.005 1.00 89.94 151 LYS A CA 1
ATOM 1135 C C . LYS A 1 151 ? 30.756 11.330 -37.968 1.00 89.94 151 LYS A C 1
ATOM 1137 O O . LYS A 1 151 ? 31.320 11.647 -39.019 1.00 89.94 151 LYS A O 1
ATOM 1142 N N . GLU A 1 152 ? 31.361 11.345 -36.785 1.00 93.38 152 GLU A N 1
ATOM 1143 C CA . GLU A 1 152 ? 32.776 11.660 -36.599 1.00 93.38 152 GLU A CA 1
ATOM 1144 C C . GLU A 1 152 ? 33.658 10.647 -37.337 1.00 93.38 152 GLU A C 1
ATOM 1146 O O . GLU A 1 152 ? 34.496 11.039 -38.148 1.00 93.38 152 GLU A O 1
ATOM 1151 N N . ALA A 1 153 ? 33.401 9.348 -37.160 1.00 90.69 153 ALA A N 1
ATOM 1152 C CA . ALA A 1 153 ? 34.154 8.291 -37.823 1.00 90.69 153 ALA A CA 1
ATOM 1153 C C . ALA A 1 153 ? 34.069 8.380 -39.355 1.00 90.69 153 ALA A C 1
ATOM 1155 O O . ALA A 1 153 ? 35.078 8.207 -40.030 1.00 90.69 153 ALA A O 1
ATOM 1156 N N . MET A 1 154 ? 32.899 8.691 -39.925 1.00 90.81 154 MET A N 1
ATOM 1157 C CA . MET A 1 154 ? 32.740 8.882 -41.375 1.00 90.81 154 MET A CA 1
ATOM 1158 C C . MET A 1 154 ? 33.545 10.075 -41.916 1.00 90.81 154 MET A C 1
ATOM 1160 O O . MET A 1 154 ? 34.033 10.024 -43.054 1.00 90.81 154 MET A O 1
ATOM 1164 N N . SER A 1 155 ? 33.681 11.127 -41.105 1.00 91.88 155 SER A N 1
ATOM 1165 C CA . SER A 1 155 ? 34.282 12.412 -41.485 1.00 91.88 155 SER A CA 1
ATOM 1166 C C . SER A 1 155 ? 35.778 12.507 -41.170 1.00 91.88 155 SER A C 1
ATOM 1168 O O . SER A 1 155 ? 36.438 13.406 -41.682 1.00 91.88 155 SER A O 1
ATOM 1170 N N . ASN A 1 156 ? 36.326 11.599 -40.355 1.00 93.56 156 ASN A N 1
ATOM 1171 C CA . ASN A 1 156 ? 37.723 11.628 -39.928 1.00 93.56 156 ASN A CA 1
ATOM 1172 C C . ASN A 1 156 ? 38.659 11.016 -40.999 1.00 93.56 156 ASN A C 1
ATOM 1174 O O . ASN A 1 156 ? 38.599 9.805 -41.232 1.00 93.56 156 ASN A O 1
ATOM 1178 N N . PRO A 1 157 ? 39.537 11.811 -41.647 1.00 93.31 157 PRO A N 1
ATOM 1179 C CA . PRO A 1 157 ? 40.432 11.322 -42.698 1.00 93.31 157 PRO A CA 1
ATOM 1180 C C . PRO A 1 157 ? 41.585 10.450 -42.178 1.00 93.31 157 PRO A C 1
ATOM 1182 O O . PRO A 1 157 ? 42.130 9.674 -42.959 1.00 93.31 157 PRO A O 1
ATOM 1185 N N . GLU A 1 158 ? 41.924 10.533 -40.886 1.00 94.50 158 GLU A N 1
ATOM 1186 C CA . GLU A 1 158 ? 42.956 9.699 -40.247 1.00 94.50 158 GLU A CA 1
ATOM 1187 C C . GLU A 1 158 ? 42.498 8.239 -40.096 1.00 94.50 158 GLU A C 1
ATOM 1189 O O . GLU A 1 158 ? 43.307 7.319 -39.963 1.00 94.50 158 GLU A O 1
ATOM 1194 N N . LEU A 1 159 ? 41.183 7.992 -40.142 1.00 91.25 159 LEU A N 1
ATOM 1195 C CA . LEU A 1 159 ? 40.633 6.642 -40.164 1.00 91.25 159 LEU A CA 1
ATOM 1196 C C . LEU A 1 159 ? 40.701 6.059 -41.580 1.00 91.25 159 LEU A C 1
ATOM 1198 O O . LEU A 1 159 ? 40.253 6.659 -42.559 1.00 91.25 159 LEU A O 1
ATOM 1202 N N . GLY A 1 160 ? 41.195 4.824 -41.691 1.00 93.88 160 GLY A N 1
ATOM 1203 C CA . GLY A 1 160 ? 41.264 4.117 -42.969 1.00 93.88 160 GLY A CA 1
ATOM 1204 C C . GLY A 1 160 ? 39.892 3.969 -43.648 1.00 93.88 160 GLY A C 1
ATOM 1205 O O . GLY A 1 160 ? 38.868 3.765 -42.993 1.00 93.88 160 GLY A O 1
ATOM 1206 N N . MET A 1 161 ? 39.872 3.994 -44.987 1.00 91.94 161 MET A N 1
ATOM 1207 C CA . MET A 1 161 ? 38.647 3.970 -45.808 1.00 91.94 161 MET A CA 1
ATOM 1208 C C . MET A 1 161 ? 37.678 2.828 -45.453 1.00 91.94 161 MET A C 1
ATOM 1210 O O . MET A 1 161 ? 36.467 3.031 -45.451 1.00 91.94 161 MET A O 1
ATOM 1214 N N . ARG A 1 162 ? 38.192 1.646 -45.082 1.00 89.56 162 ARG A N 1
ATOM 1215 C CA . ARG A 1 162 ? 37.364 0.506 -44.642 1.00 89.56 162 ARG A CA 1
ATOM 1216 C C . ARG A 1 162 ? 36.544 0.813 -43.382 1.00 89.56 162 ARG A C 1
ATOM 1218 O O . ARG A 1 162 ? 35.381 0.429 -43.320 1.00 89.56 162 ARG A O 1
ATOM 1225 N N . ILE A 1 163 ? 37.123 1.510 -42.402 1.00 88.00 163 ILE A N 1
ATOM 1226 C CA . ILE A 1 163 ? 36.442 1.879 -41.147 1.00 88.00 163 ILE A CA 1
ATOM 1227 C C . ILE A 1 163 ? 35.337 2.895 -41.441 1.00 88.00 163 ILE A C 1
ATOM 1229 O O . ILE A 1 163 ? 34.212 2.742 -40.974 1.00 88.00 163 ILE A O 1
ATOM 1233 N N . ARG A 1 164 ? 35.635 3.888 -42.284 1.00 89.00 164 ARG A N 1
ATOM 1234 C CA . ARG A 1 164 ? 34.683 4.930 -42.690 1.00 89.00 164 ARG A CA 1
ATOM 1235 C C . ARG A 1 164 ? 33.480 4.364 -43.447 1.00 89.00 164 ARG A C 1
ATOM 1237 O O . ARG A 1 164 ? 32.347 4.717 -43.133 1.00 89.00 164 ARG A O 1
ATOM 1244 N N . ILE A 1 165 ? 33.712 3.444 -44.391 1.00 86.25 165 ILE A N 1
ATOM 1245 C CA . ILE A 1 165 ? 32.637 2.720 -45.094 1.00 86.25 165 ILE A CA 1
ATOM 1246 C C . ILE A 1 165 ? 31.800 1.923 -44.094 1.00 86.25 165 ILE A C 1
ATOM 1248 O O . ILE A 1 165 ? 30.573 1.978 -44.143 1.00 86.25 165 ILE A O 1
ATOM 1252 N N . LYS A 1 166 ? 32.439 1.234 -43.138 1.00 89.06 166 LYS A N 1
ATOM 1253 C CA . LYS A 1 166 ? 31.699 0.447 -42.149 1.00 89.06 166 LYS A CA 1
ATOM 1254 C C . LYS A 1 166 ? 30.847 1.308 -41.215 1.00 89.06 166 LYS A C 1
ATOM 1256 O O . LYS A 1 166 ? 29.733 0.910 -40.870 1.00 89.06 166 LYS A O 1
ATOM 1261 N N . ALA A 1 167 ? 31.336 2.489 -40.840 1.00 83.94 167 ALA A N 1
ATOM 1262 C CA . ALA A 1 167 ? 30.562 3.472 -40.089 1.00 83.94 167 ALA A CA 1
ATOM 1263 C C . ALA A 1 167 ? 29.335 3.948 -40.890 1.00 83.94 167 ALA A C 1
ATOM 1265 O O . ALA A 1 167 ? 28.232 3.962 -40.349 1.00 83.94 167 ALA A O 1
ATOM 1266 N N . ALA A 1 168 ? 29.498 4.235 -42.187 1.00 83.00 168 ALA A N 1
ATOM 1267 C CA . ALA A 1 168 ? 28.396 4.627 -43.070 1.00 83.00 168 ALA A CA 1
ATOM 1268 C C . ALA A 1 168 ? 27.347 3.518 -43.257 1.00 83.00 168 ALA A C 1
ATOM 1270 O O . ALA A 1 168 ? 26.151 3.785 -43.160 1.00 83.00 168 ALA A O 1
ATOM 1271 N N . GLU A 1 169 ? 27.773 2.265 -43.450 1.00 83.38 169 GLU A N 1
ATOM 1272 C CA . GLU A 1 169 ? 26.862 1.111 -43.493 1.00 83.38 169 GLU A CA 1
ATOM 1273 C C . GLU A 1 169 ? 26.064 0.970 -42.194 1.00 83.38 169 GLU A C 1
ATOM 1275 O O . GLU A 1 169 ? 24.853 0.753 -42.218 1.00 83.38 169 GLU A O 1
ATOM 1280 N N . THR A 1 170 ? 26.741 1.095 -41.050 1.00 85.69 170 THR A N 1
ATOM 1281 C CA . THR A 1 170 ? 26.115 0.967 -39.728 1.00 85.69 170 THR A CA 1
ATOM 1282 C C . THR A 1 170 ? 25.099 2.086 -39.503 1.00 85.69 170 THR A C 1
ATOM 1284 O O . THR A 1 170 ? 23.980 1.815 -39.077 1.00 85.69 170 THR A O 1
ATOM 1287 N N . PHE A 1 171 ? 25.446 3.321 -39.875 1.00 82.94 171 PHE A N 1
ATOM 1288 C CA . PHE A 1 171 ? 24.541 4.468 -39.840 1.00 82.94 171 PHE A CA 1
ATOM 1289 C C . PHE A 1 171 ? 23.314 4.257 -40.744 1.00 82.94 171 PHE A C 1
ATOM 1291 O O . PHE A 1 171 ? 22.184 4.481 -40.313 1.00 82.94 171 PHE A O 1
ATOM 1298 N N . GLY A 1 172 ? 23.508 3.771 -41.975 1.00 77.06 172 GLY A N 1
ATOM 1299 C CA . GLY A 1 172 ? 22.421 3.504 -42.924 1.00 77.06 172 GLY A CA 1
ATOM 1300 C C . GLY A 1 172 ? 21.484 2.368 -42.496 1.00 77.06 172 GLY A C 1
ATOM 1301 O O . GLY A 1 172 ? 20.275 2.463 -42.699 1.00 77.06 172 GLY A O 1
ATOM 1302 N N . ASN A 1 173 ? 22.019 1.314 -41.868 1.00 81.25 173 ASN A N 1
ATOM 1303 C CA . ASN A 1 173 ? 21.212 0.242 -41.273 1.00 81.25 173 ASN A CA 1
ATOM 1304 C C . ASN A 1 173 ? 20.375 0.759 -40.098 1.00 81.25 173 ASN A C 1
ATOM 1306 O O . ASN A 1 173 ? 19.204 0.417 -39.973 1.00 81.25 173 ASN A O 1
ATOM 1310 N N . TRP A 1 174 ? 20.984 1.571 -39.234 1.00 77.56 174 TRP A N 1
ATOM 1311 C CA . TRP A 1 174 ? 20.366 2.029 -37.995 1.00 77.56 174 TRP A CA 1
ATOM 1312 C C . TRP A 1 174 ? 19.274 3.080 -38.217 1.00 77.56 174 TRP A C 1
ATOM 1314 O O . TRP A 1 174 ? 18.226 3.027 -37.585 1.00 77.56 174 TRP A O 1
ATOM 1324 N N . THR A 1 175 ? 19.478 3.994 -39.163 1.00 75.56 175 THR A N 1
ATOM 1325 C CA . THR A 1 175 ? 18.472 4.996 -39.566 1.00 75.56 175 THR A CA 1
ATOM 1326 C C . THR A 1 175 ? 17.339 4.420 -40.411 1.00 75.56 175 THR A C 1
ATOM 1328 O O . THR A 1 175 ? 16.424 5.145 -40.786 1.00 75.56 175 THR A O 1
ATOM 1331 N N . GLY A 1 176 ? 17.423 3.144 -40.793 1.00 70.88 176 GLY A N 1
ATOM 1332 C CA . GLY A 1 176 ? 16.504 2.547 -41.754 1.00 70.88 176 GLY A CA 1
ATOM 1333 C C . GLY A 1 176 ? 16.656 3.077 -43.184 1.00 70.88 176 GLY A C 1
ATOM 1334 O O . GLY A 1 176 ? 15.938 2.620 -44.068 1.00 70.88 176 GLY A O 1
ATOM 1335 N N . ILE A 1 177 ? 17.615 3.975 -43.456 1.00 68.56 177 ILE A N 1
ATOM 1336 C CA . ILE A 1 177 ? 17.876 4.531 -44.796 1.00 68.56 177 ILE A CA 1
ATOM 1337 C C . ILE A 1 177 ? 18.196 3.419 -45.800 1.00 68.56 177 ILE A C 1
ATOM 1339 O O . ILE A 1 177 ? 17.775 3.488 -46.954 1.00 68.56 177 ILE A O 1
ATOM 1343 N N . LYS A 1 178 ? 18.887 2.358 -45.364 1.00 58.97 178 LYS A N 1
ATOM 1344 C CA . LYS A 1 178 ? 19.134 1.189 -46.215 1.00 58.97 178 LYS A CA 1
ATOM 1345 C C . LYS A 1 178 ? 17.828 0.510 -46.644 1.00 58.97 178 LYS A C 1
ATOM 1347 O O . LYS A 1 178 ? 17.653 0.231 -47.825 1.00 58.97 178 LYS A O 1
ATOM 1352 N N . TYR A 1 179 ? 16.903 0.305 -45.707 1.00 61.34 179 TYR A N 1
ATOM 1353 C CA . TYR A 1 179 ? 15.600 -0.289 -46.003 1.00 61.34 179 TYR A CA 1
ATOM 1354 C C . TYR A 1 179 ? 14.733 0.647 -46.847 1.00 61.34 179 TYR A C 1
ATOM 1356 O O . TYR A 1 179 ? 14.056 0.179 -47.750 1.00 61.34 179 TYR A O 1
ATOM 1364 N N . MET A 1 180 ? 14.809 1.964 -46.639 1.00 58.16 180 MET A N 1
ATOM 1365 C CA . MET A 1 180 ? 14.114 2.947 -47.482 1.00 58.16 180 MET A CA 1
ATOM 1366 C C . MET A 1 180 ? 14.592 2.898 -48.937 1.00 58.16 180 MET A C 1
ATOM 1368 O O . MET A 1 180 ? 13.778 2.963 -49.853 1.00 58.16 180 MET A O 1
ATOM 1372 N N . TYR A 1 181 ? 15.896 2.734 -49.170 1.00 62.19 181 TYR A N 1
ATOM 1373 C CA . TYR A 1 181 ? 16.433 2.582 -50.523 1.00 62.19 181 TYR A CA 1
ATOM 1374 C C . TYR A 1 181 ? 15.989 1.263 -51.176 1.00 62.19 181 TYR A C 1
ATOM 1376 O O . TYR A 1 181 ? 15.598 1.251 -52.342 1.00 62.19 181 TYR A O 1
ATOM 1384 N N . GLU A 1 182 ? 16.001 0.160 -50.424 1.00 70.62 182 GLU A N 1
ATOM 1385 C CA . GLU A 1 182 ? 15.524 -1.149 -50.891 1.00 70.62 182 GLU A CA 1
ATOM 1386 C C . GLU A 1 182 ? 14.014 -1.136 -51.193 1.00 70.62 182 GLU A C 1
ATOM 1388 O O . GLU A 1 182 ? 13.595 -1.645 -52.234 1.00 70.62 182 GLU A O 1
ATOM 1393 N N . ILE A 1 183 ? 13.210 -0.490 -50.342 1.00 68.62 183 ILE A N 1
ATOM 1394 C CA . ILE A 1 183 ? 11.765 -0.304 -50.532 1.00 68.62 183 ILE A CA 1
ATOM 1395 C C . ILE A 1 183 ? 11.494 0.573 -51.759 1.00 68.62 183 ILE A C 1
ATOM 1397 O O . ILE A 1 183 ? 10.726 0.164 -52.623 1.00 68.62 183 ILE A O 1
ATOM 1401 N N . ASN A 1 184 ? 12.164 1.720 -51.904 1.00 71.31 184 ASN A N 1
ATOM 1402 C CA . ASN A 1 184 ? 11.993 2.595 -53.071 1.00 71.31 184 ASN A CA 1
ATOM 1403 C C . ASN A 1 184 ? 12.406 1.901 -54.375 1.00 71.31 184 ASN A C 1
ATOM 1405 O O . ASN A 1 184 ? 11.699 1.988 -55.375 1.00 71.31 184 ASN A O 1
ATOM 1409 N N . THR A 1 185 ? 13.496 1.131 -54.354 1.00 77.31 185 THR A N 1
ATOM 1410 C CA . THR A 1 185 ? 13.921 0.333 -55.514 1.00 77.31 185 THR A CA 1
ATOM 1411 C C . THR A 1 185 ? 12.880 -0.735 -55.863 1.00 77.31 185 THR A C 1
ATOM 1413 O O . THR A 1 185 ? 12.589 -0.968 -57.037 1.00 77.31 185 THR A O 1
ATOM 1416 N N . ALA A 1 186 ? 12.287 -1.388 -54.858 1.00 69.81 186 ALA A N 1
ATOM 1417 C CA . ALA A 1 186 ? 11.216 -2.357 -55.070 1.00 69.81 186 ALA A CA 1
ATOM 1418 C C . ALA A 1 186 ? 9.947 -1.697 -55.638 1.00 69.81 186 ALA A C 1
ATOM 1420 O O . ALA A 1 186 ? 9.342 -2.252 -56.555 1.00 69.81 186 ALA A O 1
ATOM 1421 N N . ILE A 1 187 ? 9.583 -0.505 -55.154 1.00 76.00 187 ILE A N 1
ATOM 1422 C CA . ILE A 1 187 ? 8.466 0.296 -55.674 1.00 76.00 187 ILE A CA 1
ATOM 1423 C C . ILE A 1 187 ? 8.705 0.646 -57.148 1.00 76.00 187 ILE A C 1
ATOM 1425 O O . ILE A 1 187 ? 7.867 0.316 -57.986 1.00 76.00 187 ILE A O 1
ATOM 1429 N N . GLU A 1 188 ? 9.872 1.194 -57.499 1.00 82.19 188 GLU A N 1
ATOM 1430 C CA . GLU A 1 188 ? 10.213 1.534 -58.890 1.00 82.19 188 GLU A CA 1
ATOM 1431 C C . GLU A 1 188 ? 10.141 0.315 -59.828 1.00 82.19 188 GLU A C 1
ATOM 1433 O O . GLU A 1 188 ? 9.685 0.409 -60.973 1.00 82.19 188 GLU A O 1
ATOM 1438 N N . LEU A 1 189 ? 10.584 -0.858 -59.364 1.00 81.75 189 LEU A N 1
ATOM 1439 C CA . LEU A 1 189 ? 10.509 -2.100 -60.138 1.00 81.75 189 LEU A CA 1
ATOM 1440 C C . LEU A 1 189 ? 9.067 -2.579 -60.348 1.00 81.75 189 LEU A C 1
ATOM 1442 O O . LEU A 1 189 ? 8.758 -3.129 -61.410 1.00 81.75 189 LEU A O 1
ATOM 1446 N N . LEU A 1 190 ? 8.197 -2.392 -59.357 1.00 77.12 190 LEU A N 1
ATOM 1447 C CA . LEU A 1 190 ? 6.778 -2.734 -59.444 1.00 77.12 190 LEU A CA 1
ATOM 1448 C C . LEU A 1 190 ? 6.035 -1.781 -60.390 1.00 77.12 190 LEU A C 1
ATOM 1450 O O . LEU A 1 190 ? 5.292 -2.246 -61.258 1.00 77.12 190 LEU A O 1
ATOM 1454 N N . GLU A 1 191 ? 6.313 -0.481 -60.316 1.00 85.38 191 GLU A N 1
ATOM 1455 C CA . GLU A 1 191 ? 5.738 0.525 -61.215 1.00 85.38 191 GLU A CA 1
ATOM 1456 C C . GLU A 1 191 ? 6.135 0.296 -62.676 1.00 85.38 191 GLU A C 1
ATOM 1458 O O . GLU A 1 191 ? 5.282 0.318 -63.566 1.00 85.38 191 GLU A O 1
ATOM 1463 N N . ARG A 1 192 ? 7.403 -0.052 -62.944 1.00 85.94 192 ARG A N 1
ATOM 1464 C CA . ARG A 1 192 ? 7.867 -0.427 -64.297 1.00 85.94 192 ARG A CA 1
ATOM 1465 C C . ARG A 1 192 ? 7.155 -1.650 -64.875 1.00 85.94 192 ARG A C 1
ATOM 1467 O O . ARG A 1 192 ? 7.136 -1.825 -66.091 1.00 85.94 192 ARG A O 1
ATOM 1474 N N . ARG A 1 193 ? 6.583 -2.505 -64.025 1.00 85.94 193 ARG A N 1
ATOM 1475 C CA . ARG A 1 193 ? 5.794 -3.678 -64.429 1.00 85.94 193 ARG A CA 1
ATOM 1476 C C . ARG A 1 193 ? 4.295 -3.382 -64.547 1.00 85.94 193 ARG A C 1
ATOM 1478 O O . ARG A 1 193 ? 3.524 -4.304 -64.792 1.00 85.94 193 ARG A O 1
ATOM 1485 N N . GLY A 1 194 ? 3.889 -2.120 -64.402 1.00 89.25 194 GLY A N 1
ATOM 1486 C CA . GLY A 1 194 ? 2.500 -1.681 -64.524 1.00 89.25 194 GLY A CA 1
ATOM 1487 C C . GLY A 1 194 ? 1.676 -1.836 -63.245 1.00 89.25 194 GLY A C 1
ATOM 1488 O O . GLY A 1 194 ? 0.459 -1.668 -63.293 1.00 89.25 194 GLY A O 1
ATOM 1489 N N . PHE A 1 195 ? 2.304 -2.147 -62.105 1.00 74.50 195 PHE A N 1
ATOM 1490 C CA . PHE A 1 195 ? 1.619 -2.165 -60.815 1.00 74.50 195 PHE A CA 1
ATOM 1491 C C . PHE A 1 195 ? 1.618 -0.761 -60.213 1.00 74.50 195 PHE A C 1
ATOM 1493 O O . PHE A 1 195 ? 2.666 -0.142 -60.071 1.00 74.50 195 PHE A O 1
ATOM 1500 N N . LYS A 1 196 ? 0.445 -0.262 -59.822 1.00 83.06 196 LYS A N 1
ATOM 1501 C CA . LYS A 1 196 ? 0.329 0.998 -59.082 1.00 83.06 196 LYS A CA 1
ATOM 1502 C C . LYS A 1 196 ? 0.508 0.709 -57.593 1.00 83.06 196 LYS A C 1
ATOM 1504 O O . LYS A 1 196 ? -0.371 0.095 -56.991 1.00 83.06 196 LYS A O 1
ATOM 1509 N N . VAL A 1 197 ? 1.627 1.131 -57.010 1.00 75.81 197 VAL A N 1
ATOM 1510 C CA . VAL A 1 197 ? 1.845 1.033 -55.562 1.00 75.81 197 VAL A CA 1
ATOM 1511 C C . VAL A 1 197 ? 1.265 2.284 -54.908 1.00 75.81 197 VAL A C 1
ATOM 1513 O O . VAL A 1 197 ? 1.621 3.400 -55.271 1.00 75.81 197 VAL A O 1
ATOM 1516 N N . VAL A 1 198 ? 0.330 2.107 -53.975 1.00 72.88 198 VAL A N 1
ATOM 1517 C CA . VAL A 1 198 ? -0.156 3.196 -53.121 1.00 72.88 198 VAL A CA 1
ATOM 1518 C C . VAL A 1 198 ? 0.608 3.081 -51.812 1.00 72.88 198 VAL A C 1
ATOM 1520 O O . VAL A 1 198 ? 0.402 2.128 -51.064 1.00 72.88 198 VAL A O 1
ATOM 1523 N N . VAL A 1 199 ? 1.531 4.008 -51.574 1.00 68.12 199 VAL A N 1
ATOM 1524 C CA . VAL A 1 199 ? 2.131 4.184 -50.251 1.00 68.12 199 VAL A CA 1
ATOM 1525 C C . VAL A 1 199 ? 1.171 5.086 -49.488 1.00 68.12 199 VAL A C 1
ATOM 1527 O O . VAL A 1 199 ? 1.043 6.261 -49.816 1.00 68.12 199 VAL A O 1
ATOM 1530 N N . GLU A 1 200 ? 0.417 4.519 -48.551 1.00 60.84 200 GLU A N 1
ATOM 1531 C CA . GLU A 1 200 ? -0.314 5.336 -47.585 1.00 60.84 200 GLU A CA 1
ATOM 1532 C C . GLU A 1 200 ? 0.721 5.979 -46.659 1.00 60.84 200 GLU A C 1
ATOM 1534 O O . GLU A 1 200 ? 1.553 5.278 -46.076 1.00 60.84 200 GLU A O 1
ATOM 1539 N N . ASP A 1 201 ? 0.716 7.311 -46.590 1.00 50.06 201 ASP A N 1
ATOM 1540 C CA . ASP A 1 201 ? 1.627 8.065 -45.736 1.00 50.06 201 ASP A CA 1
ATOM 1541 C C . ASP A 1 201 ? 1.517 7.564 -44.291 1.00 50.06 201 ASP A C 1
ATOM 1543 O O . ASP A 1 201 ? 0.455 7.583 -43.667 1.00 50.06 201 ASP A O 1
ATOM 1547 N N . VAL A 1 202 ? 2.649 7.127 -43.739 1.00 50.47 202 VAL A N 1
ATOM 1548 C CA . VAL A 1 202 ? 2.770 6.575 -42.379 1.00 50.47 202 VAL A CA 1
ATOM 1549 C C . VAL A 1 202 ? 2.726 7.688 -41.312 1.00 50.47 202 VAL A C 1
ATOM 1551 O O . VAL A 1 202 ? 3.064 7.475 -40.152 1.00 50.47 202 VAL A O 1
ATOM 1554 N N . GLU A 1 203 ? 2.246 8.885 -41.660 1.00 47.94 203 GLU A N 1
ATOM 1555 C CA . GLU A 1 203 ? 2.079 10.006 -40.724 1.00 47.94 203 GLU A CA 1
ATOM 1556 C C . GLU A 1 203 ? 1.041 9.721 -39.615 1.00 47.94 203 GLU A C 1
ATOM 1558 O O . GLU A 1 203 ? 0.901 10.502 -38.678 1.00 47.94 203 GLU A O 1
ATOM 1563 N N . HIS A 1 204 ? 0.314 8.599 -39.673 1.00 43.78 204 HIS A N 1
ATOM 1564 C CA . HIS A 1 204 ? -0.638 8.193 -38.631 1.00 43.78 204 HIS A CA 1
ATOM 1565 C C . HIS A 1 204 ? -0.063 7.333 -37.494 1.00 43.78 204 HIS A C 1
ATOM 1567 O O . HIS A 1 204 ? -0.769 7.136 -36.507 1.00 43.78 204 H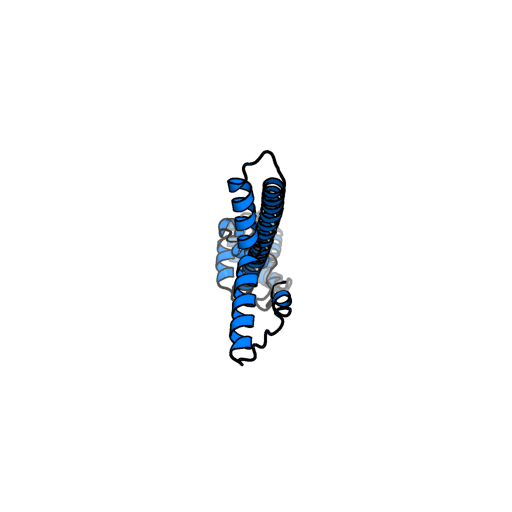IS A O 1
ATOM 1573 N N . LEU A 1 205 ? 1.190 6.858 -37.555 1.00 44.25 205 LEU A N 1
ATOM 1574 C CA . LEU A 1 205 ? 1.743 6.019 -36.474 1.00 44.25 205 LEU A CA 1
ATOM 1575 C C . LEU A 1 205 ? 2.357 6.801 -35.299 1.00 44.25 205 LEU A C 1
ATOM 1577 O O . LEU A 1 205 ? 2.467 6.245 -34.208 1.00 44.25 205 LEU A O 1
ATOM 1581 N N . ASP A 1 206 ? 2.674 8.090 -35.458 1.00 45.66 206 ASP A N 1
ATOM 1582 C CA . ASP A 1 206 ? 3.225 8.898 -34.355 1.00 45.66 206 ASP A CA 1
ATOM 1583 C C . ASP A 1 206 ? 2.156 9.358 -33.341 1.00 45.66 206 ASP A C 1
ATOM 1585 O O . ASP A 1 206 ? 2.488 9.748 -32.221 1.00 45.66 206 ASP A O 1
ATOM 1589 N N . ASN A 1 207 ? 0.864 9.258 -33.678 1.00 44.59 207 ASN A N 1
ATOM 1590 C CA . ASN A 1 207 ? -0.232 9.673 -32.791 1.00 44.59 207 ASN A CA 1
ATOM 1591 C C . ASN A 1 207 ? -0.758 8.571 -31.853 1.00 44.59 207 ASN A C 1
ATOM 1593 O O . ASN A 1 207 ? -1.550 8.881 -30.967 1.00 44.59 207 ASN A O 1
ATOM 1597 N N . GLU A 1 208 ? -0.310 7.316 -31.980 1.00 38.41 208 GLU A N 1
ATOM 1598 C CA . GLU A 1 208 ? -0.696 6.225 -31.061 1.00 38.41 208 GLU A CA 1
ATOM 1599 C C . GLU A 1 208 ? 0.400 5.860 -30.035 1.00 38.41 208 GLU A C 1
ATOM 1601 O O . GLU A 1 208 ? 0.222 4.939 -29.237 1.00 38.41 208 GLU A O 1
ATOM 1606 N N . MET A 1 209 ? 1.527 6.587 -30.012 1.00 39.22 209 MET A N 1
ATOM 1607 C CA . MET A 1 209 ? 2.677 6.308 -29.131 1.00 39.22 209 MET A CA 1
ATOM 1608 C C . MET A 1 209 ? 2.998 7.384 -28.072 1.00 39.22 209 MET A C 1
ATOM 1610 O O . MET A 1 209 ? 4.032 7.269 -27.403 1.00 39.22 209 MET A O 1
ATOM 1614 N N . ASN A 1 210 ? 2.120 8.375 -27.868 1.00 41.84 210 ASN A N 1
ATOM 1615 C CA . ASN A 1 210 ? 2.208 9.344 -26.761 1.00 41.84 210 ASN A CA 1
ATOM 1616 C C . ASN A 1 210 ? 1.242 9.014 -25.621 1.00 41.84 210 ASN A C 1
ATOM 1618 O O . ASN A 1 210 ? 0.018 8.993 -25.873 1.00 41.84 210 ASN A O 1
#

Sequence (210 aa):
MLSEKQLTAVKALASGASNRAAGRAAGVSHVAVGKWKKDAEFQEALQSAQEAFPKCYPSMSSEALTPEQEIAAKALANGLPIEEVAKLAGVSKRTVLRWKKMDVFQAELKRARHSVAKASIEIIQESKESASQISRNEISLMNTLAFGLLKEAMSNPELGMRIRIKAAETFGNWTGIKYMYEINTAIELLERRGFKVVVEDVEHLDNEMN

Secondary structure (DSSP, 8-state):
---HHHHHHHHHHHTT--HHHHHHHTTS-HHHHHHHTTSHHHHHHHHHHHHHTT--S--S---SPPHHHHHHHHHHHTT--HHHHHHHTTS-HHHHHHHTTSHHHHHHHHHHHHHHHHHHHHHHHHHHHHHHHHHHHHHHHHHHHHHHHHHHHHH-TTS-HHHHHHHHHHHHHHTSHHHHHHHHHHHHHHHHTT-------GGGSTTS--

pLDDT: mean 84.29, std 15.06, range [38.41, 97.62]

Radius of gyration: 40.96 Å; chains: 1; bounding box: 76×23×118 Å